Protein AF-0000000084445830 (afdb_homodimer)

Sequence (300 aa):
MTLVVDASVALKWVLEEPDSHLAQALTEGEEEVLVPDFWLNEAANVCWLQVRKGKWSADEAREGLALLRALVPPTATSDLDLHDVALDIGLAVNHSTYDTLYVAFAVAMGARGVVAADGPFARDMGRHPDPALATMLIPLAEWGQGRGLAMTLVVDASVALKWVLEEPDSHLAQALTEGEEEVLVPDFWLNEAANVCWLQVRKGKWSADEAREGLALLRALVPPTATSDLDLHDVALDIGLAVNHSTYDTLYVAFAVAMGARGVVAADGPFARDMGRHPDPALATMLIPLAEWGQGRGLA

Nearest PDB structures (foldseek):
  2fe1-assembly1_A-2  TM=7.983E-01  e=1.677E-06  Pyrobaculum aerophilum str. IM2
  1v8p-assembly2_F  TM=7.040E-01  e=1.502E-04  Pyrobaculum aerophilum
  5wzf-assembly1_A  TM=7.311E-01  e=2.134E-03  Mycobacterium tuberculosis H37Rv
  5wz4-assembly1_B  TM=7.380E-01  e=2.798E-03  Mycobacterium tuberculosis H37Rv
  5x3t-assembly1_H  TM=7.751E-01  e=7.830E-03  Mycobacterium tuberculosis H37Rv

Structure (mmCIF, N/CA/C/O backbone):
data_AF-0000000084445830-model_v1
#
loop_
_entity.id
_entity.type
_entity.pdbx_description
1 polymer 'Predicted nucleic acid-binding protein, contains PIN domain'
#
loop_
_atom_site.group_PDB
_atom_site.id
_atom_site.type_symbol
_atom_site.label_atom_id
_atom_site.label_alt_id
_atom_site.label_comp_id
_atom_site.label_asym_id
_atom_site.label_entity_id
_atom_site.label_seq_id
_atom_site.pdbx_PDB_ins_code
_atom_site.Cartn_x
_atom_site.Cartn_y
_atom_site.Cartn_z
_atom_site.occupancy
_atom_site.B_iso_or_equiv
_atom_site.auth_seq_id
_atom_site.auth_comp_id
_atom_site.auth_asym_id
_atom_site.auth_atom_id
_atom_site.pdbx_PDB_model_num
ATOM 1 N N . MET A 1 1 ? -2.154 27.031 0.202 1 87.19 1 MET A N 1
ATOM 2 C CA . MET A 1 1 ? -1.041 26.109 0.406 1 87.19 1 MET A CA 1
ATOM 3 C C . MET A 1 1 ? -1.526 24.656 0.404 1 87.19 1 MET A C 1
ATOM 5 O O . MET A 1 1 ? -2.682 24.391 0.731 1 87.19 1 MET A O 1
ATOM 9 N N . THR A 1 2 ? -0.704 23.703 -0.137 1 96.62 2 THR A N 1
ATOM 10 C CA . THR A 1 2 ? -1.128 22.328 -0.318 1 96.62 2 THR A CA 1
ATOM 11 C C . THR A 1 2 ? -0.601 21.438 0.812 1 96.62 2 THR A C 1
ATOM 13 O O . THR A 1 2 ? 0.552 21.578 1.227 1 96.62 2 THR A O 1
ATOM 16 N N . LEU A 1 3 ? -1.467 20.641 1.381 1 98.06 3 LEU A N 1
ATOM 17 C CA . LEU A 1 3 ? -1.111 19.672 2.416 1 98.06 3 LEU A CA 1
ATOM 18 C C . LEU A 1 3 ? -1.41 18.25 1.956 1 98.06 3 LEU A C 1
ATOM 20 O O . LEU A 1 3 ? -2.43 18 1.309 1 98.06 3 LEU A O 1
ATOM 24 N N . VAL A 1 4 ? -0.542 17.422 2.285 1 98.69 4 VAL A N 1
ATOM 25 C CA . VAL A 1 4 ? -0.814 15.992 2.156 1 98.69 4 VAL A CA 1
ATOM 26 C C . VAL A 1 4 ? -1.331 15.438 3.484 1 98.69 4 VAL A C 1
ATOM 28 O O . VAL A 1 4 ? -0.87 15.844 4.555 1 98.69 4 VAL A O 1
ATOM 31 N N . VAL A 1 5 ? -2.268 14.562 3.391 1 98.12 5 VAL A N 1
ATOM 32 C CA . VAL A 1 5 ? -2.799 13.914 4.586 1 98.12 5 VAL A CA 1
ATOM 33 C C . VAL A 1 5 ? -2.498 12.422 4.543 1 98.12 5 VAL A C 1
ATOM 35 O O . VAL A 1 5 ? -2.732 11.766 3.527 1 98.12 5 VAL A O 1
ATOM 38 N N . ASP A 1 6 ? -1.905 11.914 5.668 1 97.88 6 ASP A N 1
ATOM 39 C CA . ASP A 1 6 ? -1.628 10.484 5.66 1 97.88 6 ASP A CA 1
ATOM 40 C C . ASP A 1 6 ? -2.818 9.688 6.195 1 97.88 6 ASP A C 1
ATOM 42 O O . ASP A 1 6 ? -3.842 10.266 6.562 1 97.88 6 ASP A O 1
ATOM 46 N N . ALA A 1 7 ? -2.758 8.422 6.191 1 96.88 7 ALA A N 1
ATOM 47 C CA . ALA A 1 7 ? -3.877 7.531 6.488 1 96.88 7 ALA A CA 1
ATOM 48 C C . ALA A 1 7 ? -4.336 7.695 7.938 1 96.88 7 ALA A C 1
ATOM 50 O O . ALA A 1 7 ? -5.523 7.555 8.234 1 96.88 7 ALA A O 1
ATOM 51 N N . SER A 1 8 ? -3.396 8.023 8.852 1 95.81 8 SER A N 1
ATOM 52 C CA . SER A 1 8 ? -3.74 8.172 10.266 1 95.81 8 SER A CA 1
ATOM 53 C C . SER A 1 8 ? -4.719 9.32 10.477 1 95.81 8 SER A C 1
ATOM 55 O O . SER A 1 8 ? -5.449 9.344 11.469 1 95.81 8 SER A O 1
ATOM 57 N N . VAL A 1 9 ? -4.715 10.242 9.578 1 97.06 9 VAL A N 1
ATOM 58 C CA . VAL A 1 9 ? -5.617 11.383 9.656 1 97.06 9 VAL A CA 1
ATOM 59 C C . VAL A 1 9 ? -6.82 11.156 8.75 1 97.06 9 VAL A C 1
ATOM 61 O O . VAL A 1 9 ? -7.969 11.328 9.172 1 97.06 9 VAL A O 1
ATOM 64 N N . ALA A 1 10 ? -6.617 10.758 7.5 1 97 10 ALA A N 1
ATOM 65 C CA . ALA A 1 10 ? -7.676 10.633 6.5 1 97 10 ALA A CA 1
ATOM 66 C C . ALA A 1 10 ? -8.742 9.641 6.953 1 97 10 ALA A C 1
ATOM 68 O O . ALA A 1 10 ? -9.938 9.852 6.719 1 97 10 ALA A O 1
ATOM 69 N N . LEU A 1 11 ? -8.352 8.594 7.605 1 96.88 11 LEU A N 1
ATOM 70 C CA . LEU A 1 11 ? -9.289 7.566 8.047 1 96.88 11 LEU A CA 1
ATOM 71 C C . LEU A 1 11 ? -10.25 8.117 9.094 1 96.88 11 LEU A C 1
ATOM 73 O O . LEU A 1 11 ? -11.32 7.555 9.312 1 96.88 11 LEU A O 1
ATOM 77 N N . LYS A 1 12 ? -9.898 9.195 9.75 1 95.81 12 LYS A N 1
ATOM 78 C CA . LYS A 1 12 ? -10.742 9.828 10.758 1 95.81 12 LYS A CA 1
ATOM 79 C C . LYS A 1 12 ? -11.984 10.453 10.117 1 95.81 12 LYS A C 1
ATOM 81 O O . LYS A 1 12 ? -12.93 10.812 10.82 1 95.81 12 LYS A O 1
ATOM 86 N N . TRP A 1 13 ? -11.969 10.555 8.828 1 95.31 13 TRP A N 1
ATOM 87 C CA . TRP A 1 13 ? -13.141 11.102 8.141 1 95.31 13 TRP A CA 1
ATOM 88 C C . TRP A 1 13 ? -14.32 10.141 8.227 1 95.31 13 TRP A C 1
ATOM 90 O O . TRP A 1 13 ? -15.469 10.547 8.039 1 95.31 13 TRP A O 1
ATOM 100 N N . VAL A 1 14 ? -14.031 8.852 8.492 1 94 14 VAL A N 1
ATOM 101 C CA . VAL A 1 14 ? -15.125 7.887 8.547 1 94 14 VAL A CA 1
ATOM 102 C C . VAL A 1 14 ? -15.094 7.152 9.883 1 94 14 VAL A C 1
ATOM 104 O O . VAL A 1 14 ? -16.062 6.469 10.242 1 94 14 VAL A O 1
ATOM 107 N N . LEU A 1 15 ? -13.984 7.211 10.516 1 93.88 15 LEU A N 1
ATOM 108 C CA . LEU A 1 15 ? -13.859 6.598 11.836 1 93.88 15 LEU A CA 1
ATOM 109 C C . LEU A 1 15 ? -14.016 7.641 12.938 1 93.88 15 LEU A C 1
ATOM 111 O O . LEU A 1 15 ? -13.414 8.719 12.867 1 93.88 15 LEU A O 1
ATOM 115 N N . GLU A 1 16 ? -14.844 7.414 13.875 1 88 16 GLU A N 1
ATOM 116 C CA . GLU A 1 16 ? -14.953 8.328 15.008 1 88 16 GLU A CA 1
ATOM 117 C C . GLU A 1 16 ? -13.836 8.086 16.016 1 88 16 GLU A C 1
ATOM 119 O O . GLU A 1 16 ? -13.781 7.039 16.656 1 88 16 GLU A O 1
ATOM 124 N N . GLU A 1 17 ? -13.016 9.07 16.078 1 90.06 17 GLU A N 1
ATOM 125 C CA . GLU A 1 17 ? -11.883 9.094 17 1 90.06 17 GLU A CA 1
ATOM 126 C C . GLU A 1 17 ? -11.742 10.453 17.672 1 90.06 17 GLU A C 1
ATOM 128 O O . GLU A 1 17 ? -12.375 11.43 17.25 1 90.06 17 GLU A O 1
ATOM 133 N N . PRO A 1 18 ? -11.102 10.578 18.766 1 83.56 18 PRO A N 1
ATOM 134 C CA . PRO A 1 18 ? -11.016 11.844 19.516 1 83.56 18 PRO A CA 1
ATOM 135 C C . PRO A 1 18 ? -10.625 13.016 18.625 1 83.56 18 PRO A C 1
ATOM 137 O O . PRO A 1 18 ? -11.172 14.117 18.766 1 83.56 18 PRO A O 1
ATOM 140 N N . ASP A 1 19 ? -9.734 12.961 17.594 1 90.5 19 ASP A N 1
ATOM 141 C CA . ASP A 1 19 ? -9.242 14.055 16.766 1 90.5 19 ASP A CA 1
ATOM 142 C C . ASP A 1 19 ? -9.914 14.047 15.398 1 90.5 19 ASP A C 1
ATOM 144 O O . ASP A 1 19 ? -9.43 14.68 14.453 1 90.5 19 ASP A O 1
ATOM 148 N N . SER A 1 20 ? -11.078 13.516 15.375 1 94.06 20 SER A N 1
ATOM 149 C CA . SER A 1 20 ? -11.789 13.43 14.109 1 94.06 20 SER A CA 1
ATOM 150 C C . SER A 1 20 ? -12.266 14.805 13.648 1 94.06 20 SER A C 1
ATOM 152 O O . SER A 1 20 ? -12.312 15.086 12.445 1 94.06 20 SER A O 1
ATOM 154 N N . HIS A 1 21 ? -12.609 15.695 14.617 1 93.69 21 HIS A N 1
ATOM 155 C CA . HIS A 1 21 ? -13.078 17.031 14.258 1 93.69 21 HIS A CA 1
ATOM 156 C C . HIS A 1 21 ? -11.977 17.828 13.578 1 93.69 21 HIS A C 1
ATOM 158 O O . HIS A 1 21 ? -12.25 18.641 12.68 1 93.69 21 HIS A O 1
ATOM 164 N N . LEU A 1 22 ? -10.773 17.625 13.938 1 94.88 22 LEU A N 1
ATOM 165 C CA . LEU A 1 22 ? -9.656 18.297 13.297 1 94.88 22 LEU A CA 1
ATOM 166 C C . LEU A 1 22 ? -9.469 17.797 11.867 1 94.88 22 LEU A C 1
ATOM 168 O O . LEU A 1 22 ? -9.203 18.594 10.953 1 94.88 22 LEU A O 1
ATOM 172 N N . ALA A 1 23 ? -9.555 16.5 11.719 1 95.25 23 ALA A N 1
ATOM 173 C CA . ALA A 1 23 ? -9.453 15.906 10.383 1 95.25 23 ALA A CA 1
ATOM 174 C C . ALA A 1 23 ? -10.531 16.453 9.461 1 95.25 23 ALA A C 1
ATOM 176 O O . ALA A 1 23 ? -10.266 16.766 8.297 1 95.25 23 ALA A O 1
ATOM 177 N N . GLN A 1 24 ? -11.727 16.578 10.016 1 93.88 24 GLN A N 1
ATOM 178 C CA . GLN A 1 24 ? -12.828 17.141 9.242 1 93.88 24 GLN A CA 1
ATOM 179 C 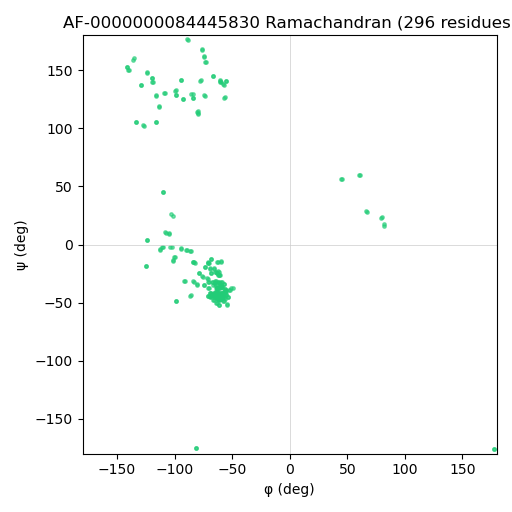C . GLN A 1 24 ? -12.547 18.578 8.836 1 93.88 24 GLN A C 1
ATOM 181 O O . GLN A 1 24 ? -12.812 18.984 7.699 1 93.88 24 GLN A O 1
ATOM 186 N N . ALA A 1 25 ? -11.992 19.312 9.727 1 94.5 25 ALA A N 1
ATOM 187 C CA . ALA A 1 25 ? -11.688 20.719 9.484 1 94.5 25 ALA A CA 1
ATOM 188 C C . ALA A 1 25 ? -10.688 20.875 8.344 1 94.5 25 ALA A C 1
ATOM 190 O O . ALA A 1 25 ? -10.734 21.859 7.598 1 94.5 25 ALA A O 1
ATOM 191 N N . LEU A 1 26 ? -9.773 19.922 8.172 1 93.62 26 LEU A N 1
ATOM 192 C CA . LEU A 1 26 ? -8.773 19.938 7.109 1 93.62 26 LEU A CA 1
ATOM 193 C C . LEU A 1 26 ? -9.445 19.984 5.738 1 93.62 26 LEU A C 1
ATOM 195 O O . LEU A 1 26 ? -8.93 20.625 4.816 1 93.62 26 LEU A O 1
ATOM 199 N N . THR A 1 27 ? -10.547 19.312 5.598 1 91.75 27 THR A N 1
ATOM 200 C CA . THR A 1 27 ? -11.211 19.219 4.301 1 91.75 27 THR A CA 1
ATOM 201 C C . THR A 1 27 ? -12.094 20.438 4.051 1 91.75 27 THR A C 1
ATOM 203 O O . THR A 1 27 ? -12.523 20.672 2.92 1 91.75 27 THR A O 1
ATOM 206 N N . GLU A 1 28 ? -12.344 21.156 5.07 1 89.5 28 GLU A N 1
ATOM 207 C CA . GLU A 1 28 ? -13.258 22.297 4.984 1 89.5 28 GLU A CA 1
ATOM 208 C C . GLU A 1 28 ? -12.484 23.609 4.871 1 89.5 28 GLU A C 1
ATOM 210 O O . GLU A 1 28 ? -13.07 24.656 4.574 1 89.5 28 GLU A O 1
ATOM 215 N N . GLY A 1 29 ? -11.25 23.516 5.082 1 84.44 29 GLY A N 1
ATOM 216 C CA . GLY A 1 29 ? -10.438 24.719 5.109 1 84.44 29 GLY A CA 1
ATOM 217 C C . GLY A 1 29 ? -10.047 25.203 3.73 1 84.44 29 GLY A C 1
ATOM 218 O O . GLY A 1 29 ? -10.57 24.719 2.723 1 84.44 29 GLY A O 1
ATOM 219 N N . GLU A 1 30 ? -9.234 26.219 3.775 1 86.12 30 GLU A N 1
ATOM 220 C CA . GLU A 1 30 ? -8.812 26.891 2.551 1 86.12 30 GLU A CA 1
ATOM 221 C C . GLU A 1 30 ? -7.637 26.172 1.899 1 86.12 30 GLU A C 1
ATOM 223 O O . GLU A 1 30 ? -7.363 26.359 0.712 1 86.12 30 GLU A O 1
ATOM 228 N N . GLU A 1 31 ? -7.066 25.359 2.641 1 90 31 GLU A N 1
ATOM 229 C CA . GLU A 1 31 ? -5.902 24.656 2.121 1 90 31 GLU A CA 1
ATOM 230 C C . GLU A 1 31 ? -6.32 23.531 1.178 1 90 31 GLU A C 1
ATOM 232 O O . GLU A 1 31 ? -7.367 22.906 1.364 1 90 31 GLU A O 1
ATOM 237 N N . GLU A 1 32 ? -5.539 23.375 0.137 1 95.75 32 GLU A N 1
ATOM 238 C CA . GLU A 1 32 ? -5.711 22.203 -0.71 1 95.75 32 GLU A CA 1
ATOM 239 C C . GLU A 1 32 ? -5.172 20.953 -0.031 1 95.75 32 GLU A C 1
ATOM 241 O O . GLU A 1 32 ? -4.047 20.938 0.47 1 95.75 32 GLU A O 1
ATOM 246 N N . VAL A 1 33 ? -5.992 19.969 0.003 1 97.44 33 VAL A N 1
ATOM 247 C CA . VAL A 1 33 ? -5.621 18.703 0.632 1 97.44 33 VAL A CA 1
ATOM 248 C C . VAL A 1 33 ? -5.434 17.625 -0.436 1 97.44 33 VAL A C 1
ATOM 250 O O . VAL A 1 33 ? -6.277 17.469 -1.321 1 97.44 33 VAL A O 1
ATOM 253 N N . LEU A 1 34 ? -4.305 16.922 -0.345 1 98.06 34 LEU A N 1
ATOM 254 C CA . LEU A 1 34 ? -4.02 15.836 -1.265 1 98.06 34 LEU A CA 1
ATOM 255 C C . LEU A 1 34 ? -3.852 14.516 -0.509 1 98.06 34 LEU A C 1
ATOM 257 O O . LEU A 1 34 ? -3.324 14.5 0.606 1 98.06 34 LEU A O 1
ATOM 261 N N . VAL A 1 35 ? -4.32 13.484 -1.119 1 98.12 35 VAL A N 1
ATOM 262 C CA . VAL A 1 35 ? -4.004 12.117 -0.708 1 98.12 35 VAL A CA 1
ATOM 263 C C . VAL A 1 35 ? -3.525 11.312 -1.914 1 98.12 35 VAL A C 1
ATOM 265 O O . VAL A 1 35 ? -4.047 11.469 -3.021 1 98.12 35 VAL A O 1
ATOM 268 N N . PRO A 1 36 ? -2.463 10.516 -1.723 1 98.19 36 PRO A N 1
ATOM 269 C CA . PRO A 1 36 ? -2.023 9.656 -2.822 1 98.19 36 PRO A CA 1
ATOM 270 C C . PRO A 1 36 ? -2.961 8.477 -3.055 1 98.19 36 PRO A C 1
ATOM 272 O O . PRO A 1 36 ? -3.693 8.07 -2.145 1 98.19 36 PRO A O 1
ATOM 275 N N . ASP A 1 37 ? -2.943 7.914 -4.266 1 97.06 37 ASP A N 1
ATOM 276 C CA . ASP A 1 37 ? -3.877 6.836 -4.582 1 97.06 37 ASP A CA 1
ATOM 277 C C . ASP A 1 37 ? -3.551 5.574 -3.791 1 97.06 37 ASP A C 1
ATOM 279 O O . ASP A 1 37 ? -4.441 4.785 -3.469 1 97.06 37 ASP A O 1
ATOM 283 N N . PHE A 1 38 ? -2.297 5.406 -3.355 1 97.25 38 PHE A N 1
ATOM 284 C CA . PHE A 1 38 ? -1.947 4.188 -2.635 1 97.25 38 PHE A CA 1
ATOM 285 C C . PHE A 1 38 ? -2.576 4.184 -1.245 1 97.25 38 PHE A C 1
ATOM 287 O O . PHE A 1 38 ? -2.619 3.145 -0.583 1 97.25 38 PHE A O 1
ATOM 294 N N . TRP A 1 39 ? -3.027 5.328 -0.765 1 96.94 39 TRP A N 1
ATOM 295 C CA . TRP A 1 39 ? -3.633 5.324 0.563 1 96.94 39 TRP A CA 1
ATOM 296 C C . TRP A 1 39 ? -4.902 4.48 0.581 1 96.94 39 TRP A C 1
ATOM 298 O O . TRP A 1 39 ? -5.324 4.004 1.637 1 96.94 39 TRP A O 1
ATOM 308 N N . LEU A 1 40 ? -5.566 4.285 -0.632 1 97.06 40 LEU A N 1
ATOM 309 C CA . LEU A 1 40 ? -6.785 3.492 -0.743 1 97.06 40 LEU A CA 1
ATOM 310 C C . LEU A 1 40 ? -6.531 2.045 -0.339 1 97.06 40 LEU A C 1
ATOM 312 O O . LEU A 1 40 ? -7.457 1.335 0.059 1 97.06 40 LEU A O 1
ATOM 316 N N . ASN A 1 41 ? -5.289 1.587 -0.475 1 97.88 41 ASN A N 1
ATOM 317 C CA . ASN A 1 41 ? -4.957 0.263 0.041 1 97.88 41 ASN A CA 1
ATOM 318 C C . ASN A 1 41 ? -5.223 0.163 1.541 1 97.88 41 ASN A C 1
ATOM 320 O O . ASN A 1 41 ? -5.848 -0.792 2.002 1 97.88 41 ASN A O 1
ATOM 324 N N . GLU A 1 42 ? -4.773 1.173 2.211 1 97.62 42 GLU A N 1
ATOM 325 C CA . GLU A 1 42 ? -4.996 1.211 3.652 1 97.62 42 GLU A CA 1
ATOM 326 C C . GLU A 1 42 ? -6.473 1.426 3.977 1 97.62 42 GLU A C 1
ATOM 328 O O . GLU A 1 42 ? -7.012 0.794 4.887 1 97.62 42 GLU A O 1
ATOM 333 N N . ALA A 1 43 ? -7.125 2.293 3.262 1 97.88 43 ALA A N 1
ATOM 334 C CA . ALA A 1 43 ? -8.547 2.572 3.482 1 97.88 43 ALA A CA 1
ATOM 335 C C . ALA A 1 43 ? -9.383 1.303 3.352 1 97.88 43 ALA A C 1
ATOM 337 O O . ALA A 1 43 ? -10.195 0.998 4.223 1 97.88 43 ALA A O 1
ATOM 338 N N . ALA A 1 44 ? -9.133 0.565 2.262 1 98.56 44 ALA A N 1
ATOM 339 C CA . ALA A 1 44 ? -9.875 -0.673 2.031 1 98.56 44 ALA A CA 1
ATOM 340 C C . ALA A 1 44 ? -9.648 -1.666 3.168 1 98.56 44 ALA A C 1
ATOM 342 O O . ALA A 1 44 ? -10.586 -2.307 3.639 1 98.56 44 ALA A O 1
ATOM 343 N N . ASN A 1 45 ? -8.43 -1.749 3.596 1 98.56 45 ASN A N 1
ATOM 344 C CA . ASN A 1 45 ? -8.109 -2.707 4.648 1 98.56 45 ASN A CA 1
ATOM 345 C C . ASN A 1 45 ? -8.758 -2.316 5.977 1 98.56 45 ASN A C 1
ATOM 347 O O . ASN A 1 45 ? -9.227 -3.18 6.719 1 98.56 45 ASN A O 1
ATOM 351 N N . VAL A 1 46 ? -8.711 -1.089 6.289 1 98.12 46 VAL A N 1
ATOM 352 C CA . VAL A 1 46 ? -9.328 -0.615 7.523 1 98.12 46 VAL A CA 1
ATOM 353 C C . VAL A 1 46 ? -10.836 -0.869 7.48 1 98.12 46 VAL A C 1
ATOM 355 O O . VAL A 1 46 ? -11.43 -1.272 8.484 1 98.12 46 VAL A O 1
ATOM 358 N N . CYS A 1 47 ? -11.469 -0.6 6.363 1 98.56 47 CYS A N 1
ATOM 359 C CA . CYS A 1 47 ? -12.891 -0.896 6.223 1 98.56 47 CYS A CA 1
ATOM 360 C C . CYS A 1 47 ? -13.156 -2.379 6.445 1 98.56 47 CYS A C 1
ATOM 362 O O . CYS A 1 47 ? -14.094 -2.742 7.16 1 98.56 47 CYS A O 1
ATOM 364 N N . TRP A 1 48 ? -12.367 -3.252 5.895 1 98.81 48 TRP A N 1
ATOM 365 C CA . TRP A 1 48 ? -12.469 -4.691 6.113 1 98.81 48 TRP A CA 1
ATOM 366 C C . TRP A 1 48 ? -12.312 -5.027 7.594 1 98.81 48 TRP A C 1
ATOM 368 O O . TRP A 1 48 ? -13.102 -5.793 8.148 1 98.81 48 TRP A O 1
ATOM 378 N N . LEU A 1 49 ? -11.312 -4.438 8.195 1 98.38 49 LEU A N 1
ATOM 379 C CA . LEU A 1 49 ? -11.016 -4.715 9.602 1 98.38 49 LEU A CA 1
ATOM 380 C C . LEU A 1 49 ? -12.195 -4.336 10.492 1 98.38 49 LEU A C 1
ATOM 382 O O . LEU A 1 49 ? -12.453 -5 11.5 1 98.38 49 LEU A O 1
ATOM 386 N N . GLN A 1 50 ? -12.844 -3.252 10.148 1 98.25 50 GLN A N 1
ATOM 387 C CA . GLN A 1 50 ? -14 -2.85 10.945 1 98.25 50 GLN A CA 1
ATOM 388 C C . GLN A 1 50 ? -15.078 -3.928 10.93 1 98.25 50 GLN A C 1
ATOM 390 O O . GLN A 1 50 ? -15.758 -4.148 11.938 1 98.25 50 GLN A O 1
ATOM 395 N N . VAL A 1 51 ? -15.234 -4.586 9.82 1 98.62 51 VAL A N 1
ATOM 396 C CA . VAL A 1 51 ? -16.203 -5.664 9.719 1 98.62 51 VAL A CA 1
ATOM 397 C C . VAL A 1 51 ? -15.727 -6.875 10.516 1 98.62 51 VAL A C 1
ATOM 399 O O . VAL A 1 51 ? -16.5 -7.477 11.266 1 98.62 51 VAL A O 1
ATOM 402 N N . ARG A 1 52 ? -14.469 -7.176 10.367 1 98.06 52 ARG A N 1
ATOM 403 C CA . ARG A 1 52 ? -13.875 -8.289 11.094 1 98.06 52 ARG A CA 1
ATOM 404 C C . ARG A 1 52 ? -14.055 -8.125 12.602 1 98.06 52 ARG A C 1
ATOM 406 O O . ARG A 1 52 ? -14.266 -9.102 13.32 1 98.06 52 ARG A O 1
ATOM 413 N N . LYS A 1 53 ? -14.023 -6.906 13.023 1 97.69 53 LYS A N 1
ATOM 414 C CA . LYS A 1 53 ? -14.125 -6.582 14.438 1 97.69 53 LYS A CA 1
ATOM 415 C C . LYS A 1 53 ? -15.586 -6.473 14.875 1 97.69 53 LYS A C 1
ATOM 417 O O . LYS A 1 53 ? -15.867 -6.215 16.047 1 97.69 53 LYS A O 1
ATOM 422 N N . GLY A 1 54 ? -16.453 -6.562 13.961 1 98 54 GLY A N 1
ATOM 423 C CA . GLY A 1 54 ? -17.875 -6.527 14.258 1 98 54 GLY A CA 1
ATOM 424 C C . GLY A 1 54 ? -18.422 -5.117 14.43 1 98 54 GLY A C 1
ATOM 425 O O . GLY A 1 54 ? -19.516 -4.93 14.961 1 98 54 GLY A O 1
ATOM 426 N N . LYS A 1 55 ? -17.734 -4.121 14.008 1 97.62 55 LYS A N 1
ATOM 427 C CA . LYS A 1 55 ? -18.125 -2.727 14.195 1 97.62 55 LYS A CA 1
ATOM 428 C C . LYS A 1 55 ? -18.969 -2.236 13.016 1 97.62 55 LYS A C 1
ATOM 430 O O . LYS A 1 55 ? -19.828 -1.364 13.18 1 97.62 55 LYS A O 1
ATOM 435 N N . TRP A 1 56 ? -18.719 -2.742 11.875 1 98.19 56 TRP A N 1
ATOM 436 C CA . TRP A 1 56 ? -19.422 -2.375 10.656 1 98.19 56 TRP A CA 1
ATOM 437 C C . TRP A 1 56 ? -20.031 -3.604 10 1 98.19 56 TRP A C 1
ATOM 439 O O . TRP A 1 56 ? -19.516 -4.715 10.133 1 98.19 56 TRP A O 1
ATOM 449 N N . SER A 1 57 ? -21.125 -3.393 9.359 1 98.69 57 SER A N 1
ATOM 450 C CA . SER A 1 57 ? -21.609 -4.359 8.383 1 98.69 57 SER A CA 1
ATOM 451 C C . SER A 1 57 ? -20.812 -4.27 7.082 1 98.69 57 SER A C 1
ATOM 453 O O . SER A 1 57 ? -20.047 -3.324 6.883 1 98.69 57 SER A O 1
ATOM 455 N N . ALA A 1 58 ? -20.984 -5.262 6.211 1 98.62 58 ALA A N 1
ATOM 456 C CA . ALA A 1 58 ? -20.359 -5.223 4.891 1 98.62 58 ALA A CA 1
ATOM 457 C C . ALA A 1 58 ? -20.766 -3.975 4.121 1 98.62 58 ALA A C 1
ATOM 459 O O . ALA A 1 58 ? -19.938 -3.332 3.473 1 98.62 58 ALA A O 1
ATOM 460 N N . ASP A 1 59 ? -22.031 -3.629 4.203 1 98.62 59 ASP A N 1
ATOM 461 C CA . ASP A 1 59 ? -22.547 -2.451 3.51 1 98.62 59 ASP A CA 1
ATOM 462 C C . ASP A 1 59 ? -21.922 -1.172 4.066 1 98.62 59 ASP A C 1
ATOM 464 O O . ASP A 1 59 ? -21.594 -0.259 3.307 1 98.62 59 ASP A O 1
ATOM 468 N N . GLU A 1 60 ? -21.781 -1.109 5.348 1 98.31 60 GLU A N 1
ATOM 469 C CA . GLU A 1 60 ? -21.141 0.048 5.965 1 98.31 60 GLU A CA 1
ATOM 470 C C . GLU A 1 60 ? -19.688 0.171 5.527 1 98.31 60 GLU A C 1
ATOM 472 O O . GLU A 1 60 ? -19.172 1.279 5.344 1 98.31 60 GLU A O 1
ATOM 477 N N . ALA A 1 61 ? -19.031 -0.96 5.391 1 98.56 61 ALA A N 1
ATOM 478 C CA . ALA A 1 61 ? -17.656 -0.951 4.918 1 98.56 61 ALA A CA 1
ATOM 479 C C . ALA A 1 61 ? -17.562 -0.409 3.494 1 98.56 61 ALA A C 1
ATOM 481 O O . ALA A 1 61 ? -16.703 0.423 3.191 1 98.56 61 ALA A O 1
ATOM 482 N N . ARG A 1 62 ? -18.453 -0.857 2.629 1 98.5 62 ARG A N 1
ATOM 483 C CA . ARG A 1 62 ? -18.5 -0.378 1.251 1 98.5 62 ARG A CA 1
ATOM 484 C C . ARG A 1 62 ? -18.781 1.119 1.201 1 98.5 62 ARG A C 1
ATOM 486 O O . ARG A 1 62 ? -18.156 1.854 0.444 1 98.5 62 ARG A O 1
ATOM 493 N N . GLU A 1 63 ? -19.719 1.541 2.021 1 98.19 63 GLU A N 1
ATOM 494 C CA . GLU A 1 63 ? -20.062 2.957 2.09 1 98.19 63 GLU A CA 1
ATOM 495 C C . GLU A 1 63 ? -18.906 3.787 2.629 1 98.19 63 GLU A C 1
ATOM 497 O O . GLU A 1 63 ? -18.656 4.891 2.143 1 98.19 63 GLU A O 1
ATOM 502 N N . GLY A 1 64 ? -18.312 3.25 3.664 1 97.62 64 GLY A N 1
ATOM 503 C CA . GLY A 1 64 ? -17.141 3.93 4.211 1 97.62 64 GLY A CA 1
ATOM 504 C C . GLY A 1 64 ? -16.047 4.148 3.188 1 97.62 64 GLY A C 1
ATOM 505 O O . GLY A 1 64 ? -15.508 5.25 3.068 1 97.62 64 GLY A O 1
ATOM 506 N N . LEU A 1 65 ? -15.734 3.137 2.441 1 98.06 65 LEU A N 1
ATOM 507 C CA . LEU A 1 65 ? -14.711 3.234 1.406 1 98.06 65 LEU A CA 1
ATOM 508 C C . LEU A 1 65 ? -15.125 4.234 0.329 1 98.06 65 LEU A C 1
ATOM 510 O O . LEU A 1 65 ? -14.305 5.039 -0.12 1 98.06 65 LEU A O 1
ATOM 514 N N . ALA A 1 66 ? -16.359 4.191 -0.093 1 97.31 66 ALA A N 1
ATOM 515 C CA . ALA A 1 66 ? -16.875 5.121 -1.092 1 97.31 66 ALA A CA 1
ATOM 516 C C . ALA A 1 66 ? -16.781 6.566 -0.601 1 97.31 66 ALA A C 1
ATOM 518 O O . ALA A 1 66 ? -16.406 7.461 -1.36 1 97.31 66 ALA A O 1
ATOM 519 N N . LEU A 1 67 ? -17.109 6.793 0.631 1 96.38 67 LEU A N 1
ATOM 520 C CA . LEU A 1 67 ? -17.047 8.125 1.221 1 96.38 67 LEU A CA 1
ATOM 521 C C . LEU A 1 67 ? -15.617 8.641 1.255 1 96.38 67 LEU A C 1
ATOM 523 O O . LEU A 1 67 ? -15.367 9.805 0.926 1 96.38 67 LEU A O 1
ATOM 527 N N . LEU A 1 68 ? -14.742 7.801 1.668 1 95.94 68 LEU A N 1
ATOM 528 C CA . LEU A 1 68 ? -13.336 8.18 1.721 1 95.94 68 LEU A CA 1
ATOM 529 C C . LEU A 1 68 ? -12.836 8.602 0.344 1 95.94 68 LEU A C 1
ATOM 531 O O . LEU A 1 68 ? -12.133 9.602 0.216 1 95.94 68 LEU A O 1
ATOM 535 N N . ARG A 1 69 ? -13.195 7.895 -0.646 1 94.94 69 ARG A N 1
ATOM 536 C CA . ARG A 1 69 ? -12.781 8.18 -2.014 1 94.94 69 ARG A CA 1
ATOM 537 C C . ARG A 1 69 ? -13.391 9.484 -2.512 1 94.94 69 ARG A C 1
ATOM 539 O O . ARG A 1 69 ? -12.766 10.211 -3.289 1 94.94 69 ARG A O 1
ATOM 546 N N . ALA A 1 70 ? -14.555 9.812 -2.064 1 94.19 70 ALA A N 1
ATOM 547 C CA . ALA A 1 70 ? -15.297 10.969 -2.553 1 94.19 70 ALA A CA 1
ATOM 548 C C . ALA A 1 70 ? -14.852 12.242 -1.849 1 94.19 70 ALA A C 1
ATOM 550 O O . ALA A 1 70 ? -14.883 13.328 -2.436 1 94.19 70 ALA A O 1
ATOM 551 N N . LEU A 1 71 ? -14.453 12.172 -0.644 1 94.25 71 LEU A N 1
ATOM 552 C CA . LEU A 1 71 ? -14.133 13.344 0.165 1 94.25 71 LEU A CA 1
ATOM 553 C C . LEU A 1 71 ? -12.906 14.062 -0.39 1 94.25 71 LEU A C 1
ATOM 555 O O . LEU A 1 71 ? -12.914 15.297 -0.513 1 94.25 71 LEU A O 1
ATOM 559 N N . VAL A 1 72 ? -11.852 13.352 -0.68 1 94.38 72 VAL A N 1
ATOM 560 C CA . VAL A 1 72 ? -10.656 13.852 -1.351 1 94.38 72 VAL A CA 1
ATOM 561 C C . VAL A 1 72 ? -10.242 12.891 -2.461 1 94.38 72 VAL A C 1
ATOM 563 O O . VAL A 1 72 ? -9.734 11.805 -2.188 1 94.38 72 VAL A O 1
ATOM 566 N N . PRO A 1 73 ? -10.516 13.312 -3.674 1 94.94 73 PRO A N 1
ATOM 567 C CA . PRO A 1 73 ? -10.102 12.422 -4.766 1 94.94 73 PRO A CA 1
ATOM 568 C C . PRO A 1 73 ? -8.609 12.102 -4.734 1 94.94 73 PRO A C 1
ATOM 570 O O . PRO A 1 73 ? -7.781 13.016 -4.699 1 94.94 73 PRO A O 1
ATOM 573 N N . PRO A 1 74 ? -8.242 10.844 -4.746 1 97 74 PRO A N 1
ATOM 574 C CA . PRO A 1 74 ? -6.836 10.453 -4.664 1 97 74 PRO A CA 1
ATOM 575 C C . PRO A 1 74 ? -6.035 10.875 -5.895 1 97 74 PRO A C 1
ATOM 577 O O . PRO A 1 74 ? -6.551 10.82 -7.016 1 97 74 PRO A O 1
ATOM 580 N N . THR A 1 75 ? -4.812 11.234 -5.727 1 97.31 75 THR A N 1
ATOM 581 C CA . THR A 1 75 ? -3.898 11.602 -6.801 1 97.31 75 THR A CA 1
ATOM 582 C C . THR A 1 75 ? -3.1 10.383 -7.266 1 97.31 75 THR A C 1
ATOM 584 O O . THR A 1 75 ? -2.494 9.688 -6.453 1 97.31 75 THR A O 1
ATOM 587 N N . ALA A 1 76 ? -3.166 10.109 -8.578 1 96.5 76 ALA A N 1
ATOM 588 C CA . ALA A 1 76 ? -2.389 9.016 -9.148 1 96.5 76 ALA A CA 1
ATOM 589 C C . ALA A 1 76 ? -0.894 9.234 -8.93 1 96.5 76 ALA A C 1
ATOM 591 O O . ALA A 1 76 ? -0.396 10.352 -9.094 1 96.5 76 ALA A O 1
ATOM 592 N N . THR A 1 77 ? -0.166 8.086 -8.586 1 97.31 77 THR A N 1
ATOM 593 C CA . THR A 1 77 ? 1.232 8.266 -8.211 1 97.31 77 THR A CA 1
ATOM 594 C C . THR A 1 77 ? 2.143 7.406 -9.078 1 97.31 77 THR A C 1
ATOM 596 O O . THR A 1 77 ? 3.361 7.402 -8.898 1 97.31 77 THR A O 1
ATOM 599 N N . SER A 1 78 ? 1.668 6.695 -10.047 1 93.62 78 SER A N 1
ATOM 600 C CA . SER A 1 78 ? 2.424 5.711 -10.812 1 93.62 78 SER A CA 1
ATOM 601 C C . SER A 1 78 ? 3.588 6.355 -11.555 1 93.62 78 SER A C 1
ATOM 603 O O . SER A 1 78 ? 4.602 5.707 -11.82 1 93.62 78 SER A O 1
ATOM 605 N N . ASP A 1 79 ? 3.518 7.656 -11.812 1 92.12 79 ASP A N 1
ATOM 606 C CA . ASP A 1 79 ? 4.539 8.312 -12.625 1 92.12 79 ASP A CA 1
ATOM 607 C C . ASP A 1 79 ? 5.473 9.148 -11.75 1 92.12 79 ASP A C 1
AT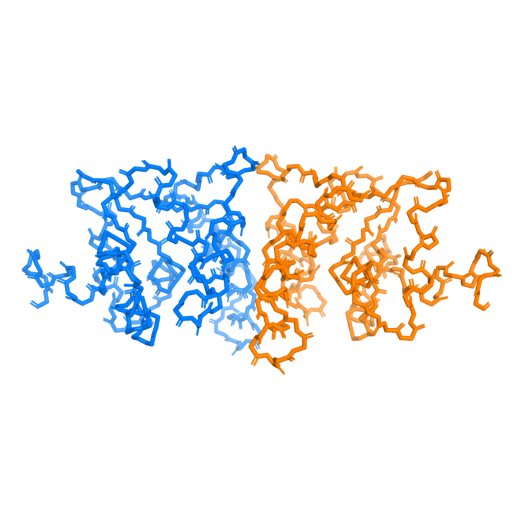OM 609 O O . ASP A 1 79 ? 6.332 9.875 -12.266 1 92.12 79 ASP A O 1
ATOM 613 N N . LEU A 1 80 ? 5.43 9.086 -10.445 1 93.88 80 LEU A N 1
ATOM 614 C CA . LEU A 1 80 ? 6.168 9.984 -9.57 1 93.88 80 LEU A CA 1
ATOM 615 C C . LEU A 1 80 ? 7.406 9.305 -9 1 93.88 80 LEU A C 1
ATOM 617 O O . LEU A 1 80 ? 8.242 9.953 -8.367 1 93.88 80 LEU A O 1
ATOM 621 N N . ASP A 1 81 ? 7.711 8.102 -9.234 1 89.44 81 ASP A N 1
ATOM 622 C CA . ASP A 1 81 ? 8.883 7.379 -8.758 1 89.44 81 ASP A CA 1
ATOM 623 C C . ASP A 1 81 ? 9.125 7.645 -7.273 1 89.44 81 ASP A C 1
ATOM 625 O O . ASP A 1 81 ? 10.219 8.039 -6.879 1 89.44 81 ASP A O 1
ATOM 629 N N . LEU A 1 82 ? 8.227 7.418 -6.434 1 98.25 82 LEU A N 1
ATOM 630 C CA . LEU A 1 82 ? 8.211 7.801 -5.027 1 98.25 82 LEU A CA 1
ATOM 631 C C . LEU A 1 82 ? 9.078 6.855 -4.195 1 98.25 82 LEU A C 1
ATOM 633 O O . LEU A 1 82 ? 9.594 7.246 -3.146 1 98.25 82 LEU A O 1
ATOM 637 N N . HIS A 1 83 ? 9.258 5.715 -4.645 1 98.44 83 HIS A N 1
ATOM 638 C CA . HIS A 1 83 ? 9.711 4.633 -3.779 1 98.44 83 HIS A CA 1
ATOM 639 C C . HIS A 1 83 ? 11.188 4.781 -3.436 1 98.44 83 HIS A C 1
ATOM 641 O O . HIS A 1 83 ? 11.602 4.496 -2.309 1 98.44 83 HIS A O 1
ATOM 647 N N . ASP A 1 84 ? 11.992 5.293 -4.391 1 98.06 84 ASP A N 1
ATOM 648 C CA . ASP A 1 84 ? 13.398 5.535 -4.082 1 98.06 84 ASP A CA 1
ATOM 649 C C . ASP A 1 84 ? 13.547 6.633 -3.031 1 98.06 84 ASP A C 1
ATOM 651 O O . ASP A 1 84 ? 14.344 6.5 -2.098 1 98.06 84 ASP A O 1
ATOM 655 N N . VAL A 1 85 ? 12.805 7.672 -3.209 1 98.44 85 VAL A N 1
ATOM 656 C CA . VAL A 1 85 ? 12.836 8.797 -2.275 1 98.44 85 VAL A CA 1
ATOM 657 C C . VAL A 1 85 ? 12.344 8.336 -0.902 1 98.44 85 VAL A C 1
ATOM 659 O O . VAL A 1 85 ? 12.961 8.648 0.118 1 98.44 85 VAL A O 1
ATOM 662 N N . ALA A 1 86 ? 11.281 7.59 -0.858 1 98.88 86 ALA A N 1
ATOM 663 C CA . ALA A 1 86 ? 10.734 7.074 0.393 1 98.88 86 ALA A CA 1
ATOM 664 C C . ALA A 1 86 ? 11.742 6.176 1.104 1 98.88 86 ALA A C 1
ATOM 666 O O . ALA A 1 86 ? 11.875 6.238 2.328 1 98.88 86 ALA A O 1
ATOM 667 N N . LEU A 1 87 ? 12.367 5.332 0.324 1 98.81 87 LEU A N 1
ATOM 668 C CA . LEU A 1 87 ? 13.391 4.457 0.888 1 98.81 87 LEU A CA 1
ATOM 669 C C . LEU A 1 87 ? 14.516 5.27 1.516 1 98.81 87 LEU A C 1
ATOM 671 O O . LEU A 1 87 ? 14.914 5.012 2.654 1 98.81 87 LEU A O 1
ATOM 675 N N . ASP A 1 88 ? 15 6.305 0.83 1 98.75 88 ASP A N 1
ATOM 676 C CA . ASP A 1 88 ? 16.094 7.137 1.341 1 98.75 88 ASP A CA 1
ATOM 677 C C . ASP A 1 88 ? 15.672 7.848 2.627 1 98.75 88 ASP A C 1
ATOM 679 O O . ASP A 1 88 ? 16.453 7.922 3.58 1 98.75 88 ASP A O 1
ATOM 683 N N . ILE A 1 89 ? 14.516 8.344 2.615 1 98.88 89 ILE A N 1
ATOM 684 C CA . ILE A 1 89 ? 14.016 9.008 3.816 1 98.88 89 ILE A CA 1
ATOM 685 C C . ILE A 1 89 ? 13.914 7.996 4.957 1 98.88 89 ILE A C 1
ATOM 687 O O . ILE A 1 89 ? 14.375 8.258 6.07 1 98.88 89 ILE A O 1
ATOM 691 N N . GLY A 1 90 ? 13.273 6.844 4.695 1 98.88 90 GLY A N 1
ATOM 692 C CA . GLY A 1 90 ? 13.133 5.812 5.711 1 98.88 90 GLY A CA 1
ATOM 693 C C . GLY A 1 90 ? 14.461 5.363 6.293 1 98.88 90 GLY A C 1
ATOM 694 O O . GLY A 1 90 ? 14.57 5.137 7.5 1 98.88 90 GLY A O 1
ATOM 695 N N . LEU A 1 91 ? 15.453 5.254 5.457 1 98.81 91 LEU A N 1
ATOM 696 C CA . LEU A 1 91 ? 16.797 4.875 5.902 1 98.81 91 LEU A CA 1
ATOM 697 C C . LEU A 1 91 ? 17.391 5.957 6.789 1 98.81 91 LEU A C 1
ATOM 699 O O . LEU A 1 91 ? 18.016 5.656 7.809 1 98.81 91 LEU A O 1
ATOM 703 N N . ALA A 1 92 ? 17.219 7.18 6.41 1 98.62 92 ALA A N 1
ATOM 704 C CA . ALA A 1 92 ? 17.797 8.305 7.133 1 98.62 92 ALA A CA 1
ATOM 705 C C . ALA A 1 92 ? 17.203 8.43 8.531 1 98.62 92 ALA A C 1
ATOM 707 O O . ALA A 1 92 ? 17.906 8.742 9.492 1 98.62 92 ALA A O 1
ATOM 708 N N . VAL A 1 93 ? 15.922 8.125 8.703 1 98.56 93 VAL A N 1
ATOM 709 C CA . VAL A 1 93 ? 15.266 8.414 9.977 1 98.56 93 VAL A CA 1
ATOM 710 C C . VAL A 1 93 ? 14.898 7.105 10.672 1 98.56 93 VAL A C 1
ATOM 712 O O . VAL A 1 93 ? 14.344 7.117 11.773 1 98.56 93 VAL A O 1
ATOM 715 N N . ASN A 1 94 ? 15.109 5.992 10.031 1 97.75 94 ASN A N 1
ATOM 716 C CA . ASN A 1 94 ? 14.805 4.656 10.531 1 97.75 94 ASN A CA 1
ATOM 717 C C . ASN A 1 94 ? 13.312 4.488 10.805 1 97.75 94 ASN A C 1
ATOM 719 O O . ASN A 1 94 ? 12.914 4.125 11.914 1 97.75 94 ASN A O 1
ATOM 723 N N . HIS A 1 95 ? 12.594 4.664 9.797 1 98.56 95 HIS A N 1
ATOM 724 C CA . HIS A 1 95 ? 11.141 4.539 9.867 1 98.56 95 HIS A CA 1
ATOM 725 C C . HIS A 1 95 ? 10.586 3.844 8.625 1 98.56 95 HIS A C 1
ATOM 727 O O . HIS A 1 95 ? 11.133 3.996 7.531 1 98.56 95 HIS A O 1
ATOM 733 N N . SER A 1 96 ? 9.539 3.174 8.758 1 98.31 96 SER A N 1
ATOM 734 C CA . SER A 1 96 ? 8.922 2.369 7.707 1 98.31 96 SER A CA 1
ATOM 735 C C . SER A 1 96 ? 8.648 3.201 6.461 1 98.31 96 SER A C 1
ATOM 737 O O . SER A 1 96 ? 8.195 4.344 6.559 1 98.31 96 SER A O 1
ATOM 739 N N . THR A 1 97 ? 8.883 2.58 5.297 1 98.62 97 THR A N 1
ATOM 740 C CA . THR A 1 97 ? 8.656 3.303 4.051 1 98.62 97 THR A CA 1
ATOM 741 C C . THR A 1 97 ? 7.168 3.445 3.77 1 98.62 97 THR A C 1
ATOM 743 O O . THR A 1 97 ? 6.758 4.273 2.953 1 98.62 97 THR A O 1
ATOM 746 N N . TYR A 1 98 ? 6.312 2.617 4.402 1 97.69 98 TYR A N 1
ATOM 747 C CA . TYR A 1 98 ? 4.871 2.822 4.309 1 97.69 98 TYR A CA 1
ATOM 748 C C . TYR A 1 98 ? 4.5 4.25 4.688 1 97.69 98 TYR A C 1
ATOM 750 O O . TYR A 1 98 ? 3.637 4.863 4.055 1 97.69 98 TYR A O 1
ATOM 758 N N . ASP A 1 99 ? 5.16 4.727 5.664 1 98.31 99 ASP A N 1
ATOM 759 C CA . ASP A 1 99 ? 4.871 6.066 6.156 1 98.31 99 ASP A CA 1
ATOM 760 C C . ASP A 1 99 ? 5.641 7.125 5.367 1 98.31 99 ASP A C 1
ATOM 762 O O . ASP A 1 99 ? 5.078 8.156 4.992 1 98.31 99 ASP A O 1
ATOM 766 N N . THR A 1 100 ? 6.91 6.855 5.109 1 98.81 100 THR A N 1
ATOM 767 C CA . THR A 1 100 ? 7.727 7.875 4.461 1 98.81 100 THR A CA 1
ATOM 768 C C . THR A 1 100 ? 7.312 8.047 3.002 1 98.81 100 THR A C 1
ATOM 770 O O . THR A 1 100 ? 7.676 9.039 2.363 1 98.81 100 THR A O 1
ATOM 773 N N . LEU A 1 101 ? 6.574 7.137 2.443 1 98.81 101 LEU A N 1
ATOM 774 C CA . LEU A 1 101 ? 5.992 7.305 1.116 1 98.81 101 LEU A CA 1
ATOM 775 C C . LEU A 1 101 ? 5.145 8.57 1.05 1 98.81 101 LEU A C 1
ATOM 777 O O . LEU A 1 101 ? 5.117 9.25 0.022 1 98.81 101 LEU A O 1
ATOM 781 N N . TYR A 1 102 ? 4.422 8.883 2.107 1 98.81 102 TYR A N 1
ATOM 782 C CA . TYR A 1 102 ? 3.615 10.094 2.146 1 98.81 102 TYR A CA 1
ATOM 783 C C . TYR A 1 102 ? 4.496 11.336 2.053 1 98.81 102 TYR A C 1
ATOM 785 O O . TYR A 1 102 ? 4.117 12.328 1.424 1 98.81 102 TYR A O 1
ATOM 793 N N . VAL A 1 103 ? 5.656 11.281 2.666 1 98.81 103 VAL A N 1
ATOM 794 C CA . VAL A 1 103 ? 6.598 12.398 2.605 1 98.81 103 VAL A CA 1
ATOM 795 C C . VAL A 1 103 ? 7.156 12.523 1.189 1 98.81 103 VAL A C 1
ATOM 797 O O . VAL A 1 103 ? 7.219 13.625 0.638 1 98.81 103 VAL A O 1
ATOM 800 N N . ALA A 1 104 ? 7.527 11.398 0.618 1 98.81 104 ALA A N 1
ATOM 801 C CA . ALA A 1 104 ? 7.992 11.406 -0.767 1 98.81 104 ALA A CA 1
ATOM 802 C C . ALA A 1 104 ? 6.938 12.008 -1.695 1 98.81 104 ALA A C 1
ATOM 804 O O . ALA A 1 104 ? 7.266 12.789 -2.594 1 98.81 104 ALA A O 1
ATOM 805 N N . PHE A 1 105 ? 5.719 11.664 -1.48 1 98.81 105 PHE A N 1
ATOM 806 C CA . PHE A 1 105 ? 4.609 12.195 -2.264 1 98.81 105 PHE A CA 1
ATOM 807 C C . PHE A 1 105 ? 4.477 13.695 -2.061 1 98.81 105 PHE A C 1
ATOM 809 O O . PHE A 1 105 ? 4.305 14.445 -3.023 1 98.81 105 PHE A O 1
ATOM 816 N N . ALA A 1 106 ? 4.551 14.148 -0.818 1 98.75 106 ALA A N 1
ATOM 817 C CA . ALA A 1 106 ? 4.469 15.578 -0.529 1 98.75 106 ALA A CA 1
ATOM 818 C C . ALA A 1 106 ? 5.57 16.344 -1.256 1 98.75 106 ALA A C 1
ATOM 820 O O . ALA A 1 106 ? 5.312 17.406 -1.85 1 98.75 106 ALA A O 1
ATOM 821 N N . VAL A 1 107 ? 6.758 15.82 -1.233 1 98.44 107 VAL A N 1
ATOM 822 C CA . VAL A 1 107 ? 7.887 16.438 -1.918 1 98.44 107 VAL A CA 1
ATOM 823 C C . VAL A 1 107 ? 7.609 16.516 -3.418 1 98.44 107 VAL A C 1
ATOM 825 O O . VAL A 1 107 ? 7.777 17.562 -4.039 1 98.44 107 VAL A O 1
ATOM 828 N N . ALA A 1 108 ? 7.172 15.453 -4.02 1 98.38 108 ALA A N 1
ATOM 829 C CA . ALA A 1 108 ? 6.902 15.383 -5.453 1 98.38 108 ALA A CA 1
ATOM 830 C C . ALA A 1 108 ? 5.836 16.391 -5.863 1 98.38 108 ALA A C 1
ATOM 832 O O . ALA A 1 108 ? 5.891 16.953 -6.961 1 98.38 108 ALA A O 1
ATOM 833 N N . MET A 1 109 ? 4.887 16.625 -4.992 1 98.06 109 MET A N 1
ATOM 834 C CA . MET A 1 109 ? 3.75 17.484 -5.305 1 98.06 109 MET A CA 1
ATOM 835 C C . MET A 1 109 ? 4.051 18.938 -4.945 1 98.06 109 MET A C 1
ATOM 837 O O . MET A 1 109 ? 3.244 19.828 -5.215 1 98.06 109 MET A O 1
ATOM 841 N N . GLY A 1 110 ? 5.188 19.172 -4.348 1 97.62 110 GLY A N 1
ATOM 842 C CA . GLY A 1 110 ? 5.5 20.516 -3.877 1 97.62 110 GLY A CA 1
ATOM 843 C C . GLY A 1 110 ? 4.602 20.969 -2.744 1 97.62 110 GLY A C 1
ATOM 844 O O . GLY A 1 110 ? 4.27 22.156 -2.648 1 97.62 110 GLY A O 1
ATOM 845 N N . ALA A 1 111 ? 4.117 20.031 -1.975 1 98.25 111 ALA A N 1
ATOM 846 C CA . ALA A 1 111 ? 3.234 20.344 -0.857 1 98.25 111 ALA A CA 1
ATOM 847 C C . ALA A 1 111 ? 4.016 20.953 0.304 1 98.25 111 ALA A C 1
ATOM 849 O O . ALA A 1 111 ? 5.23 20.766 0.41 1 98.25 111 ALA A O 1
ATOM 850 N N . ARG A 1 112 ? 3.318 21.609 1.187 1 96.94 112 ARG A N 1
ATOM 851 C CA . ARG A 1 112 ? 3.902 22.234 2.369 1 96.94 112 ARG A CA 1
ATOM 852 C C . ARG A 1 112 ? 4.363 21.172 3.373 1 96.94 112 ARG A C 1
ATOM 854 O O . ARG A 1 112 ? 5.371 21.359 4.059 1 96.94 112 ARG A O 1
ATOM 861 N N . GLY A 1 113 ? 3.602 20.125 3.475 1 98.12 113 GLY A N 1
ATOM 862 C CA . GLY A 1 113 ? 3.92 19.078 4.43 1 98.12 113 GLY A CA 1
ATOM 863 C C . GLY A 1 113 ? 2.891 17.953 4.457 1 98.12 113 GLY A C 1
ATOM 864 O O . GLY A 1 113 ? 1.982 17.922 3.627 1 98.12 113 GLY A O 1
ATOM 865 N N . VAL A 1 114 ? 3.146 17.078 5.367 1 98.75 114 VAL A N 1
ATOM 866 C CA . VAL A 1 114 ? 2.25 15.953 5.605 1 98.75 114 VAL A CA 1
ATOM 867 C C . VAL A 1 114 ? 1.607 16.078 6.984 1 98.75 114 VAL A C 1
ATOM 869 O O . VAL A 1 114 ? 2.305 16.125 8 1 98.75 114 VAL A O 1
ATOM 872 N N . VAL A 1 115 ? 0.301 16.172 6.988 1 98.06 115 VAL A N 1
ATOM 873 C CA . VAL A 1 115 ? -0.416 16.125 8.258 1 98.06 115 VAL A CA 1
ATOM 874 C C . VAL A 1 115 ? -0.642 14.68 8.672 1 98.06 115 VAL A C 1
ATOM 876 O O . VAL A 1 115 ? -1.189 13.883 7.902 1 98.06 115 VAL A O 1
ATOM 879 N N . ALA A 1 116 ? -0.225 14.344 9.859 1 98.12 116 ALA A N 1
ATOM 880 C CA . ALA A 1 116 ? -0.301 12.969 10.352 1 98.12 116 ALA A CA 1
ATOM 881 C C . ALA A 1 116 ? -0.681 12.938 11.828 1 98.12 116 ALA A C 1
ATOM 883 O O . ALA A 1 116 ? -0.521 13.93 12.539 1 98.12 116 ALA A O 1
ATOM 884 N N . ALA A 1 117 ? -1.326 11.844 12.266 1 96.38 117 ALA A N 1
ATOM 885 C CA . ALA A 1 117 ? -1.632 11.578 13.672 1 96.38 117 ALA A CA 1
ATOM 886 C C . ALA A 1 117 ? -0.795 10.422 14.203 1 96.38 117 ALA A C 1
ATOM 888 O O . ALA A 1 117 ? -1.34 9.43 14.695 1 96.38 117 ALA A O 1
ATOM 889 N N . ASP A 1 118 ? 0.39 10.383 13.953 1 94.81 118 ASP A N 1
ATOM 890 C CA . ASP A 1 118 ? 1.365 9.383 14.367 1 94.81 118 ASP A CA 1
ATOM 891 C C . ASP A 1 118 ? 2.566 10.031 15.047 1 94.81 118 ASP A C 1
ATOM 893 O O . ASP A 1 118 ? 3.469 10.531 14.375 1 94.81 118 ASP A O 1
ATOM 897 N N . GLY A 1 119 ? 2.592 9.953 16.375 1 94.25 119 GLY A N 1
ATOM 898 C CA . GLY A 1 119 ? 3.631 10.586 17.172 1 94.25 119 GLY A CA 1
ATOM 899 C C . GLY A 1 119 ? 5.02 10.055 16.859 1 94.25 119 GLY A C 1
ATOM 900 O O . GLY A 1 119 ? 5.941 10.828 16.609 1 94.25 119 GLY A O 1
ATOM 901 N N . PRO A 1 120 ? 5.199 8.773 16.891 1 97.19 120 PRO A N 1
ATOM 902 C CA . PRO A 1 120 ? 6.5 8.188 16.578 1 97.19 120 PRO A CA 1
ATOM 903 C C . PRO A 1 120 ? 7.008 8.594 15.195 1 97.19 120 PRO A C 1
ATOM 905 O O . PRO A 1 120 ? 8.195 8.898 15.031 1 97.19 120 PRO A O 1
ATOM 908 N N . PHE A 1 121 ? 6.188 8.656 14.195 1 97.94 121 PHE A N 1
ATOM 909 C CA . PHE A 1 121 ? 6.57 9.07 12.852 1 97.94 121 PHE A CA 1
ATOM 910 C C . PHE A 1 121 ? 7.062 10.516 12.852 1 97.94 121 PHE A C 1
ATOM 912 O O . PHE A 1 121 ? 8.109 10.82 12.266 1 97.94 121 PHE A O 1
ATOM 919 N N . ALA A 1 122 ? 6.336 11.375 13.492 1 96.88 122 ALA A N 1
ATOM 920 C CA . ALA A 1 122 ? 6.746 12.773 13.578 1 96.88 122 ALA A CA 1
ATOM 921 C C . ALA A 1 122 ? 8.102 12.906 14.258 1 96.88 122 ALA A C 1
ATOM 923 O O . ALA A 1 122 ? 8.969 13.648 13.781 1 96.88 122 ALA A O 1
ATOM 924 N N . ARG A 1 123 ? 8.273 12.195 15.352 1 97.56 123 ARG A N 1
ATOM 925 C CA . ARG A 1 123 ? 9.531 12.234 16.078 1 97.56 123 ARG A CA 1
ATOM 926 C C . ARG A 1 123 ? 10.688 11.75 15.211 1 97.56 123 ARG A C 1
ATOM 928 O O . ARG A 1 123 ? 11.742 12.383 15.164 1 97.56 123 ARG A O 1
ATOM 935 N N . ASP A 1 124 ? 10.516 10.664 14.547 1 98.31 124 ASP A N 1
ATOM 936 C CA . ASP A 1 124 ? 11.57 10.094 13.703 1 98.31 124 ASP A CA 1
ATOM 937 C C . ASP A 1 124 ? 11.93 11.039 12.562 1 98.31 124 ASP A C 1
ATOM 939 O O . ASP A 1 124 ? 13.109 11.211 12.242 1 98.31 124 ASP A O 1
ATOM 943 N N . MET A 1 125 ? 10.906 11.648 11.953 1 98.44 125 MET A N 1
ATOM 944 C CA . MET A 1 125 ? 11.156 12.578 10.852 1 98.44 125 MET A CA 1
ATOM 945 C C . MET A 1 125 ? 12.008 13.758 11.32 1 98.44 125 MET A C 1
ATOM 947 O O . MET A 1 125 ? 12.805 14.289 10.547 1 98.44 125 MET A O 1
ATOM 951 N N . GLY A 1 126 ? 11.789 14.117 12.586 1 98.12 126 GLY A N 1
ATOM 952 C CA . GLY A 1 126 ? 12.562 15.203 13.141 1 98.12 126 GLY A CA 1
ATOM 953 C C . GLY A 1 126 ? 14.062 14.945 13.133 1 98.12 126 GLY A C 1
ATOM 954 O O . GLY A 1 126 ? 14.859 15.875 13.234 1 98.12 126 GLY A O 1
ATOM 955 N N . ARG A 1 127 ? 14.453 13.75 12.922 1 97.94 127 ARG A N 1
ATOM 956 C CA . ARG A 1 127 ? 15.859 13.359 12.953 1 97.94 127 ARG A CA 1
ATOM 957 C C . ARG A 1 127 ? 16.469 13.391 11.555 1 97.94 127 ARG A C 1
ATOM 959 O O . ARG A 1 127 ? 17.656 13.109 11.391 1 97.94 127 ARG A O 1
ATOM 966 N N . HIS A 1 128 ? 15.695 13.672 10.562 1 98.69 128 HIS A N 1
ATOM 967 C CA . HIS A 1 128 ? 16.25 13.703 9.211 1 98.69 128 HIS A CA 1
ATOM 968 C C . HIS A 1 128 ? 17.344 14.758 9.094 1 98.69 128 HIS A C 1
ATOM 970 O O . HIS A 1 128 ? 17.203 15.867 9.625 1 98.69 128 HIS A O 1
ATOM 976 N N . PRO A 1 129 ? 18.422 14.477 8.352 1 98.25 129 PRO A N 1
ATOM 977 C CA . PRO A 1 129 ? 19.531 15.43 8.258 1 98.25 129 PRO A CA 1
ATOM 978 C C . PRO A 1 129 ? 19.188 16.656 7.43 1 98.25 129 PRO A C 1
ATOM 980 O O . PRO A 1 129 ? 19.812 17.719 7.602 1 98.25 129 PRO A O 1
ATOM 983 N N . ASP A 1 130 ? 18.328 16.547 6.488 1 98.31 130 ASP A N 1
ATOM 984 C CA . ASP A 1 130 ? 17.828 17.672 5.715 1 98.31 130 ASP A CA 1
ATOM 985 C C . ASP A 1 130 ? 16.734 18.422 6.473 1 98.31 130 ASP A C 1
ATOM 987 O O . ASP A 1 130 ? 15.633 17.891 6.676 1 98.31 130 ASP A O 1
ATOM 991 N N . PRO A 1 131 ? 17 19.656 6.844 1 97.56 131 PRO A N 1
ATOM 992 C CA . PRO A 1 131 ? 16.016 20.406 7.645 1 97.56 131 PRO A CA 1
ATOM 993 C C . PRO A 1 131 ? 14.672 20.547 6.938 1 97.56 131 PRO A C 1
ATOM 995 O O . PRO A 1 131 ? 13.625 20.594 7.594 1 97.56 131 PRO A O 1
ATOM 998 N N . ALA A 1 132 ? 14.672 20.625 5.641 1 97.5 132 ALA A N 1
ATOM 999 C CA . ALA A 1 132 ? 13.422 20.75 4.895 1 97.5 132 ALA A CA 1
ATOM 1000 C C . ALA A 1 132 ? 12.555 19.516 5.078 1 97.5 132 ALA A C 1
ATOM 1002 O O . ALA A 1 132 ? 11.328 19.609 5.172 1 97.5 132 ALA A O 1
ATOM 1003 N N . LEU A 1 133 ? 13.18 18.359 5.133 1 98.44 133 LEU A N 1
ATOM 1004 C CA . LEU A 1 133 ? 12.445 17.109 5.348 1 98.44 133 LEU A CA 1
ATOM 1005 C C . LEU A 1 133 ? 12.133 16.922 6.824 1 98.44 133 LEU A C 1
ATOM 1007 O O . LEU A 1 133 ? 11.062 16.406 7.172 1 98.44 133 LEU A O 1
ATOM 1011 N N . ALA A 1 134 ? 13.023 17.344 7.68 1 98.31 134 ALA A N 1
ATOM 1012 C CA . ALA A 1 134 ? 12.867 17.156 9.125 1 98.31 134 ALA A CA 1
ATOM 1013 C C . ALA A 1 134 ? 11.609 17.859 9.633 1 98.31 134 ALA A C 1
ATOM 1015 O O . ALA A 1 134 ? 11.031 17.453 10.641 1 98.31 134 ALA A O 1
ATOM 1016 N N . THR A 1 135 ? 11.148 18.906 8.953 1 97.12 135 THR A N 1
ATOM 1017 C CA . THR A 1 135 ? 10.023 19.703 9.422 1 97.12 135 THR A CA 1
ATOM 1018 C C . THR A 1 135 ? 8.781 19.453 8.57 1 97.12 135 THR A C 1
ATOM 1020 O O . THR A 1 135 ? 7.805 20.203 8.641 1 97.12 135 THR A O 1
ATOM 1023 N N . MET A 1 136 ? 8.836 18.438 7.73 1 97.5 136 MET A N 1
ATOM 1024 C CA . MET A 1 136 ? 7.793 18.203 6.742 1 97.5 136 MET A CA 1
ATOM 1025 C C . MET A 1 136 ? 6.551 17.609 7.395 1 97.5 136 MET A C 1
ATOM 1027 O O . MET A 1 136 ? 5.445 17.719 6.863 1 97.5 136 MET A O 1
ATOM 1031 N N . LEU A 1 137 ? 6.684 16.891 8.508 1 98.38 137 LEU A N 1
ATOM 1032 C CA . LEU A 1 137 ? 5.531 16.297 9.18 1 98.38 137 LEU A CA 1
ATOM 1033 C C . LEU A 1 137 ? 4.883 17.297 10.133 1 98.38 137 LEU A C 1
ATOM 1035 O O . LEU A 1 137 ? 5.574 17.938 10.922 1 98.38 137 LEU A O 1
ATOM 1039 N N . ILE A 1 138 ? 3.67 17.453 10.031 1 97.19 138 ILE A N 1
ATOM 1040 C CA . ILE A 1 138 ? 2.859 18.344 10.852 1 97.19 138 ILE A CA 1
ATOM 1041 C C . ILE A 1 138 ? 1.86 17.531 11.672 1 97.19 138 ILE A C 1
ATOM 1043 O O . ILE A 1 138 ? 0.88 17.016 11.125 1 97.19 138 ILE A O 1
ATOM 1047 N N . PRO A 1 139 ? 2.121 17.406 12.953 1 97.19 139 PRO A N 1
ATOM 1048 C CA . PRO A 1 139 ? 1.125 16.703 13.758 1 97.19 139 PRO A CA 1
ATOM 1049 C C . PRO A 1 139 ? -0.262 17.328 13.672 1 97.19 139 PRO A C 1
ATOM 1051 O O . PRO A 1 139 ? -0.384 18.562 13.664 1 97.19 139 PRO A O 1
ATOM 1054 N N . LEU A 1 140 ? -1.27 16.453 13.562 1 96.75 140 LEU A N 1
ATOM 1055 C CA . LEU A 1 140 ? -2.641 16.922 13.398 1 96.75 140 LEU A CA 1
ATOM 1056 C C . LEU A 1 140 ? -3.014 17.906 14.5 1 96.75 140 LEU A C 1
ATOM 1058 O O . LEU A 1 140 ? -3.635 18.938 14.242 1 96.75 140 LEU A O 1
ATOM 1062 N N . ALA A 1 141 ? -2.68 17.594 15.719 1 94.56 141 ALA A N 1
ATOM 1063 C CA . ALA A 1 141 ? -2.98 18.469 16.859 1 94.56 141 ALA A CA 1
ATOM 1064 C C . ALA A 1 141 ? -2.342 19.844 16.688 1 94.56 141 ALA A C 1
ATOM 1066 O O . ALA A 1 141 ? -2.961 20.859 17 1 94.56 141 ALA A O 1
ATOM 1067 N N . GLU A 1 142 ? -1.124 19.828 16.234 1 94.56 142 GLU A N 1
ATOM 1068 C CA . GLU A 1 142 ? -0.418 21.078 16.016 1 94.56 142 GLU A CA 1
ATOM 1069 C C . GLU A 1 142 ? -1.061 21.875 14.875 1 94.56 142 GLU A C 1
ATOM 1071 O O . GLU A 1 142 ? -1.174 23.094 14.953 1 94.56 142 GLU A O 1
ATOM 1076 N N . TRP A 1 143 ? -1.409 21.219 13.805 1 94.44 143 TRP A N 1
ATOM 1077 C CA . TRP A 1 143 ? -2.131 21.875 12.719 1 94.44 143 TRP A CA 1
ATOM 1078 C C . TRP A 1 143 ? -3.398 22.547 13.242 1 94.44 143 TRP A C 1
ATOM 1080 O O . TRP A 1 143 ? -3.658 23.719 12.945 1 94.44 143 TRP A O 1
ATOM 1090 N N . GLY A 1 144 ? -4.219 21.781 13.984 1 93.31 144 GLY A N 1
ATOM 1091 C CA . GLY A 1 144 ? -5.441 22.312 14.57 1 93.31 144 GLY A CA 1
ATOM 1092 C C . GLY A 1 144 ? -5.207 23.531 15.438 1 93.31 144 GLY A C 1
ATOM 1093 O O . GLY A 1 144 ? -5.98 24.5 15.398 1 93.31 144 GLY A O 1
ATOM 1094 N N . GLN A 1 145 ? -4.156 23.484 16.266 1 90.75 145 GLN A N 1
ATOM 1095 C CA . GLN A 1 145 ? -3.803 24.594 17.125 1 90.75 145 GLN A CA 1
ATOM 1096 C C . GLN A 1 145 ? -3.506 25.859 16.312 1 90.75 145 GLN A C 1
ATOM 1098 O O . GLN A 1 145 ? -3.926 26.953 16.688 1 90.75 145 GLN A O 1
ATOM 1103 N N . GLY A 1 146 ? -2.801 25.656 15.25 1 87.75 146 GLY A N 1
ATOM 1104 C CA . GLY A 1 146 ? -2.471 26.766 14.383 1 87.75 146 GLY A CA 1
ATOM 1105 C C . GLY A 1 146 ? -3.691 27.422 13.766 1 87.75 146 GLY A C 1
ATOM 1106 O O . GLY A 1 146 ? -3.633 28.578 13.352 1 87.75 146 GLY A O 1
ATOM 1107 N N . ARG A 1 147 ? -4.812 26.797 13.812 1 88.25 147 ARG A N 1
ATOM 1108 C CA . ARG A 1 147 ? -6.039 27.312 13.211 1 88.25 147 ARG A CA 1
ATOM 1109 C C . ARG A 1 147 ? -7.047 27.719 14.273 1 88.25 147 ARG A C 1
ATOM 1111 O O . ARG A 1 147 ? -8.18 28.094 13.961 1 88.25 147 ARG A O 1
ATOM 1118 N N . GLY A 1 148 ? -6.617 27.469 15.523 1 87.5 148 GLY A N 1
ATOM 1119 C CA . GLY A 1 148 ? -7.504 27.812 16.625 1 87.5 148 GLY A CA 1
ATOM 1120 C C . GLY A 1 148 ? -8.586 26.766 16.859 1 87.5 148 GLY A C 1
ATOM 1121 O O . GLY A 1 148 ? -9.664 27.094 17.375 1 87.5 148 GLY A O 1
ATOM 1122 N N . LEU A 1 149 ? -8.328 25.594 16.438 1 82.69 149 LEU A N 1
ATOM 1123 C CA . LEU A 1 149 ? -9.328 24.531 16.547 1 82.69 149 LEU A CA 1
ATOM 1124 C C . LEU A 1 149 ? -9.016 23.609 17.719 1 82.69 149 LEU A C 1
ATOM 1126 O O . LEU A 1 149 ? -9.82 22.75 18.062 1 82.69 149 LEU A O 1
ATOM 1130 N N . ALA A 1 150 ? -7.848 23.719 18.219 1 68.56 150 ALA A N 1
ATOM 1131 C CA . ALA A 1 150 ? -7.434 22.906 19.375 1 68.56 150 ALA A CA 1
ATOM 1132 C C . ALA A 1 150 ? -6.871 23.781 20.484 1 68.56 150 ALA A C 1
ATOM 1134 O O . ALA A 1 150 ? -6.395 24.891 20.234 1 68.56 150 ALA A O 1
ATOM 1135 N N . MET B 1 1 ? -0.123 -17.547 -21.297 1 87.12 1 MET B N 1
ATOM 1136 C CA . MET B 1 1 ? -1.076 -17.234 -20.234 1 87.12 1 MET B CA 1
ATOM 1137 C C . MET B 1 1 ? -0.47 -16.25 -19.234 1 87.12 1 MET B C 1
ATOM 1139 O O . MET B 1 1 ? 0.749 -16.219 -19.062 1 87.12 1 MET B O 1
ATOM 1143 N N . THR B 1 2 ? -1.293 -15.32 -18.672 1 96.62 2 THR B N 1
ATOM 1144 C CA . THR B 1 2 ? -0.791 -14.258 -17.812 1 96.62 2 THR B CA 1
ATOM 1145 C C . THR B 1 2 ? -0.98 -14.617 -16.344 1 96.62 2 THR B C 1
ATOM 1147 O O . THR B 1 2 ? -2.025 -15.141 -15.961 1 96.62 2 THR B O 1
ATOM 1150 N N . LEU B 1 3 ? 0.056 -14.438 -15.555 1 98.06 3 LEU B N 1
ATOM 1151 C CA . LEU B 1 3 ? 0.023 -14.656 -14.109 1 98.06 3 LEU B CA 1
ATOM 1152 C C . LEU B 1 3 ? 0.36 -13.367 -13.359 1 98.06 3 LEU B C 1
ATOM 1154 O O . LEU B 1 3 ? 1.241 -12.617 -13.781 1 98.06 3 LEU B O 1
ATOM 1158 N N . VAL B 1 4 ? -0.336 -13.188 -12.344 1 98.69 4 VAL B N 1
ATOM 1159 C CA . VAL B 1 4 ? 0.044 -12.156 -11.383 1 98.69 4 VAL B CA 1
ATOM 1160 C C . VAL B 1 4 ? 0.881 -12.773 -10.266 1 98.69 4 VAL B C 1
ATOM 1162 O O . VAL B 1 4 ? 0.613 -13.898 -9.828 1 98.69 4 VAL B O 1
ATOM 1165 N N . VAL B 1 5 ? 1.864 -12.047 -9.844 1 98.06 5 VAL B N 1
ATOM 1166 C CA . VAL B 1 5 ? 2.699 -12.5 -8.734 1 98.06 5 VAL B CA 1
ATOM 1167 C C . VAL B 1 5 ? 2.547 -11.555 -7.551 1 98.06 5 VAL B C 1
ATOM 1169 O O . VAL B 1 5 ? 2.635 -10.336 -7.707 1 98.06 5 VAL B O 1
ATOM 1172 N N . ASP B 1 6 ? 2.242 -12.164 -6.359 1 97.75 6 ASP B N 1
ATOM 1173 C CA . ASP B 1 6 ? 2.113 -11.281 -5.207 1 97.75 6 ASP B CA 1
ATOM 1174 C C . ASP B 1 6 ? 3.463 -11.07 -4.523 1 97.75 6 ASP B C 1
ATOM 1176 O O . ASP B 1 6 ? 4.477 -11.625 -4.953 1 97.75 6 ASP B O 1
ATOM 1180 N N . ALA B 1 7 ? 3.535 -10.258 -3.551 1 96.75 7 ALA B N 1
ATOM 1181 C CA . ALA B 1 7 ? 4.777 -9.812 -2.926 1 96.75 7 ALA B CA 1
ATOM 1182 C C . ALA B 1 7 ? 5.508 -10.977 -2.266 1 96.75 7 ALA B C 1
ATOM 1184 O O . ALA B 1 7 ? 6.742 -11 -2.229 1 96.75 7 ALA B O 1
ATOM 1185 N N . SER B 1 8 ? 4.754 -11.977 -1.755 1 95.69 8 SER B N 1
ATOM 1186 C CA . SER B 1 8 ? 5.363 -13.117 -1.081 1 95.69 8 SER B CA 1
ATOM 1187 C C . SER B 1 8 ? 6.25 -13.914 -2.033 1 95.69 8 SER B C 1
ATOM 1189 O O . SER B 1 8 ? 7.168 -14.609 -1.599 1 95.69 8 SER B O 1
ATOM 1191 N N . VAL B 1 9 ? 5.973 -13.82 -3.289 1 97.06 9 VAL B N 1
ATOM 1192 C CA . VAL B 1 9 ? 6.754 -14.516 -4.305 1 97.06 9 VAL B CA 1
ATOM 1193 C C . VAL B 1 9 ? 7.762 -13.555 -4.934 1 97.06 9 VAL B C 1
ATOM 1195 O O . VAL B 1 9 ? 8.945 -13.875 -5.047 1 97.06 9 VAL B O 1
ATOM 1198 N N . ALA B 1 10 ? 7.332 -12.367 -5.344 1 96.94 10 ALA B N 1
ATOM 1199 C CA . ALA B 1 10 ? 8.164 -11.414 -6.074 1 96.94 10 ALA B CA 1
ATOM 1200 C C . ALA B 1 10 ? 9.398 -11.023 -5.262 1 96.94 10 ALA B C 1
ATOM 1202 O O . ALA B 1 10 ? 10.484 -10.859 -5.816 1 96.94 10 ALA B O 1
ATOM 1203 N N . LEU B 1 11 ? 9.258 -10.898 -3.98 1 96.81 11 LEU B N 1
ATOM 1204 C CA . LEU B 1 11 ? 10.367 -10.484 -3.125 1 96.81 11 LEU B CA 1
ATOM 1205 C C . LEU B 1 11 ? 11.461 -11.539 -3.111 1 96.81 11 LEU B C 1
ATOM 1207 O O . LEU B 1 11 ? 12.609 -11.25 -2.764 1 96.81 11 LEU B O 1
ATOM 1211 N N . LYS B 1 12 ? 11.156 -12.758 -3.459 1 95.81 12 LYS B N 1
ATOM 1212 C CA . LYS B 1 12 ? 12.133 -13.844 -3.512 1 95.81 12 LYS B CA 1
ATOM 1213 C C . LYS B 1 12 ? 13.141 -13.625 -4.637 1 95.81 12 LYS B C 1
ATOM 1215 O O . LYS B 1 12 ? 14.18 -14.297 -4.688 1 95.81 12 LYS B O 1
ATOM 1220 N N . TRP B 1 13 ? 12.852 -12.695 -5.496 1 95.25 13 TRP B N 1
ATOM 1221 C CA . TRP B 1 13 ? 13.781 -12.398 -6.574 1 95.25 13 TRP B CA 1
ATOM 1222 C C . TRP B 1 13 ? 15.047 -11.742 -6.035 1 95.25 13 TRP B C 1
ATOM 1224 O O . TRP B 1 13 ? 16.078 -11.734 -6.699 1 95.25 13 TRP B O 1
ATOM 1234 N N . VAL B 1 14 ? 14.953 -11.156 -4.836 1 94.06 14 VAL B N 1
ATOM 1235 C CA . VAL B 1 14 ? 16.125 -10.477 -4.285 1 94.06 14 VAL B CA 1
ATOM 1236 C C . VAL B 1 14 ? 16.438 -11.039 -2.906 1 94.06 14 VAL B C 1
ATOM 1238 O O . VAL B 1 14 ? 17.516 -10.781 -2.363 1 94.06 14 VAL B O 1
ATOM 1241 N N . LEU B 1 15 ? 15.492 -11.68 -2.326 1 93.94 15 LEU B N 1
ATOM 1242 C CA . LEU B 1 15 ? 15.711 -12.312 -1.033 1 93.94 15 LEU B CA 1
ATOM 1243 C C . LEU B 1 15 ? 15.984 -13.805 -1.203 1 93.94 15 LEU B C 1
ATOM 1245 O O . LEU B 1 15 ? 15.281 -14.492 -1.942 1 93.94 15 LEU B O 1
ATOM 1249 N N . GLU B 1 16 ? 17.016 -14.289 -0.641 1 88.12 16 GLU B N 1
ATOM 1250 C CA . GLU B 1 16 ? 17.281 -15.719 -0.689 1 88.12 16 GLU B CA 1
ATOM 1251 C C . GLU B 1 16 ? 16.453 -16.469 0.337 1 88.12 16 GLU B C 1
ATOM 1253 O O . GLU B 1 16 ? 16.641 -16.312 1.544 1 88.12 16 GLU B O 1
ATOM 1258 N N . GLU B 1 17 ? 15.562 -17.219 -0.199 1 90.06 17 GLU B N 1
ATOM 1259 C CA . GLU B 1 17 ? 14.672 -18.078 0.573 1 90.06 17 GLU B CA 1
ATOM 1260 C C . GLU B 1 17 ? 14.562 -19.469 -0.048 1 90.06 17 GLU B C 1
ATOM 1262 O O . GLU B 1 17 ? 14.992 -19.688 -1.184 1 90.06 17 GLU B O 1
ATOM 1267 N N . PRO B 1 18 ? 14.148 -20.469 0.67 1 84.5 18 PRO B N 1
ATOM 1268 C CA . PRO B 1 18 ? 14.117 -21.828 0.148 1 84.5 18 PRO B CA 1
ATOM 1269 C C . PRO B 1 18 ? 13.406 -21.938 -1.2 1 84.5 18 PRO B C 1
ATOM 1271 O O . PRO B 1 18 ? 13.867 -22.656 -2.09 1 84.5 18 PRO B O 1
ATOM 1274 N N . ASP B 1 19 ? 12.328 -21.25 -1.557 1 90.25 19 ASP B N 1
ATOM 1275 C CA . ASP B 1 19 ? 11.555 -21.359 -2.791 1 90.25 19 ASP B CA 1
ATOM 1276 C C . ASP B 1 19 ? 11.906 -20.234 -3.762 1 90.25 19 ASP B C 1
ATOM 1278 O O . ASP B 1 19 ? 11.172 -19.969 -4.719 1 90.25 19 ASP B O 1
ATOM 1282 N N . SER B 1 20 ? 13.07 -19.719 -3.609 1 94 20 SER B N 1
ATOM 1283 C CA . SER B 1 20 ? 13.492 -18.609 -4.465 1 94 20 SER B CA 1
ATOM 1284 C C . SER B 1 20 ? 13.719 -19.078 -5.898 1 94 20 SER B C 1
ATOM 1286 O O . SER B 1 20 ? 13.484 -18.328 -6.848 1 94 20 SER B O 1
ATOM 1288 N N . HIS B 1 21 ? 14.172 -20.344 -6.059 1 93.62 21 HIS B N 1
ATOM 1289 C CA . HIS B 1 21 ? 14.422 -20.875 -7.398 1 93.62 21 HIS B CA 1
ATOM 1290 C C . HIS B 1 21 ? 13.125 -20.969 -8.195 1 93.62 21 HIS B C 1
ATOM 1292 O O . HIS B 1 21 ? 13.125 -20.766 -9.414 1 93.62 21 HIS B O 1
ATOM 1298 N N . LEU B 1 22 ? 12.055 -21.234 -7.562 1 94.81 22 LEU B N 1
ATOM 1299 C CA . LEU B 1 22 ? 10.758 -21.281 -8.234 1 94.81 22 LEU B CA 1
ATOM 1300 C C . LEU B 1 22 ? 10.328 -19.891 -8.68 1 94.81 22 LEU B C 1
ATOM 1302 O O . LEU B 1 22 ? 9.797 -19.719 -9.781 1 94.81 22 LEU B O 1
ATOM 1306 N N . ALA B 1 23 ? 10.508 -18.922 -7.797 1 95.25 23 ALA B N 1
ATOM 1307 C CA . ALA B 1 23 ? 10.188 -17.547 -8.133 1 95.25 23 ALA B CA 1
ATOM 1308 C C . ALA B 1 23 ? 10.984 -17.078 -9.344 1 95.25 23 ALA B C 1
ATOM 1310 O O . ALA B 1 23 ? 10.445 -16.406 -10.234 1 95.25 23 ALA B O 1
ATOM 1311 N N . GLN B 1 24 ? 12.25 -17.453 -9.359 1 93.88 24 GLN B N 1
ATOM 1312 C CA . GLN B 1 24 ? 13.102 -17.109 -10.484 1 93.88 24 GLN B CA 1
ATOM 1313 C C . GLN B 1 24 ? 12.594 -17.734 -11.773 1 93.88 24 GLN B C 1
ATOM 1315 O O . GLN B 1 24 ? 12.57 -17.094 -12.828 1 93.88 24 GLN B O 1
ATOM 1320 N N . ALA B 1 25 ? 12.18 -18.938 -11.672 1 94.44 25 ALA B N 1
ATOM 1321 C CA . ALA B 1 25 ? 11.688 -19.672 -12.836 1 94.44 25 ALA B CA 1
ATOM 1322 C C . ALA B 1 25 ? 10.461 -19 -13.438 1 94.44 25 ALA B C 1
ATOM 1324 O O . ALA B 1 25 ? 10.25 -19.047 -14.648 1 94.44 25 ALA B O 1
ATOM 1325 N N . LEU B 1 26 ? 9.641 -18.359 -12.609 1 93.5 26 LEU B N 1
ATOM 1326 C CA . LEU B 1 26 ? 8.445 -17.672 -13.062 1 93.5 26 LEU B CA 1
ATOM 1327 C C . LEU B 1 26 ? 8.797 -16.578 -14.07 1 93.5 26 LEU B C 1
ATOM 1329 O O . LEU B 1 26 ? 8.039 -16.328 -15.008 1 93.5 26 LEU B O 1
ATOM 1333 N N . THR B 1 27 ? 9.898 -15.922 -13.867 1 91.69 27 THR B N 1
ATOM 1334 C CA . THR B 1 27 ? 10.281 -14.797 -14.719 1 91.69 27 THR B CA 1
ATOM 1335 C C . THR B 1 27 ? 10.953 -15.289 -15.992 1 91.69 27 THR B C 1
ATOM 1337 O O . THR B 1 27 ? 11.109 -14.523 -16.953 1 91.69 27 THR B O 1
ATOM 1340 N N . GLU B 1 28 ? 11.359 -16.5 -15.992 1 89.31 28 GLU B N 1
ATOM 1341 C CA . GLU B 1 28 ? 12.109 -17.062 -17.109 1 89.31 28 GLU B CA 1
ATOM 1342 C C . GLU B 1 28 ? 11.211 -17.891 -18.031 1 89.31 28 GLU B C 1
ATOM 1344 O O . GLU B 1 28 ? 11.609 -18.25 -19.125 1 89.31 28 GLU B O 1
ATOM 1349 N N . GLY B 1 29 ? 10.07 -18.109 -17.562 1 84.19 29 GLY B N 1
ATOM 1350 C CA . GLY B 1 29 ? 9.172 -18.969 -18.312 1 84.19 29 GLY B CA 1
ATOM 1351 C C . GLY B 1 29 ? 8.453 -18.266 -19.438 1 84.19 29 GLY B C 1
ATOM 1352 O O . GLY B 1 29 ? 8.797 -17.141 -19.781 1 84.19 29 GLY B O 1
ATOM 1353 N N . GLU B 1 30 ? 7.57 -19.031 -20.031 1 86.19 30 GLU B N 1
ATOM 1354 C CA . GLU B 1 30 ? 6.832 -18.562 -21.188 1 86.19 30 GLU B CA 1
ATOM 1355 C C . GLU B 1 30 ? 5.625 -17.719 -20.781 1 86.19 30 GLU B C 1
ATOM 1357 O O . GLU B 1 30 ? 5.09 -16.953 -21.578 1 86.19 30 GLU B O 1
ATOM 1362 N N . GLU B 1 31 ? 5.316 -17.828 -19.578 1 90 31 GLU B N 1
ATOM 1363 C CA . GLU B 1 31 ? 4.148 -17.094 -19.109 1 90 31 GLU B CA 1
ATOM 1364 C C . GLU B 1 31 ? 4.461 -15.617 -18.906 1 90 31 GLU B C 1
ATOM 1366 O O . GLU B 1 31 ? 5.586 -15.266 -18.547 1 90 31 GLU B O 1
ATOM 1371 N N . GLU B 1 32 ? 3.49 -14.82 -19.281 1 95.69 32 GLU B N 1
ATOM 1372 C CA . GLU B 1 32 ? 3.598 -13.406 -18.922 1 95.69 32 GLU B CA 1
ATOM 1373 C C . GLU B 1 32 ? 3.342 -13.18 -17.438 1 95.69 32 GLU B C 1
ATOM 1375 O O . GLU B 1 32 ? 2.346 -13.664 -16.891 1 95.69 32 GLU B O 1
ATOM 1380 N N . VAL B 1 33 ? 4.25 -12.516 -16.828 1 97.38 33 VAL B N 1
ATOM 1381 C CA . VAL B 1 33 ? 4.148 -12.234 -15.398 1 97.38 33 VAL B CA 1
ATOM 1382 C C . VAL B 1 33 ? 3.846 -10.75 -15.188 1 97.38 33 VAL B C 1
ATOM 1384 O O . VAL B 1 33 ? 4.496 -9.883 -15.773 1 97.38 33 VAL B O 1
ATOM 1387 N N . LEU B 1 34 ? 2.832 -10.484 -14.359 1 98 34 LEU B N 1
ATOM 1388 C CA . LEU B 1 34 ? 2.469 -9.109 -14.016 1 98 34 LEU B CA 1
ATOM 1389 C C . LEU B 1 34 ? 2.594 -8.875 -12.516 1 98 34 LEU B C 1
ATOM 1391 O O . LEU B 1 34 ? 2.318 -9.773 -11.719 1 98 34 LEU B O 1
ATOM 1395 N N . VAL B 1 35 ? 3.025 -7.703 -12.188 1 98.12 35 VAL B N 1
ATOM 1396 C CA . VAL B 1 35 ? 2.939 -7.184 -10.828 1 98.12 35 VAL B CA 1
ATOM 1397 C C . VAL B 1 35 ? 2.303 -5.797 -10.844 1 98.12 35 VAL B C 1
ATOM 1399 O O . VAL B 1 35 ? 2.562 -4.996 -11.742 1 98.12 35 VAL B O 1
ATOM 1402 N N . PRO B 1 36 ? 1.389 -5.543 -9.891 1 98.19 36 PRO B N 1
ATOM 1403 C CA . PRO B 1 36 ? 0.816 -4.195 -9.812 1 98.19 36 PRO B CA 1
ATOM 1404 C C . PRO B 1 36 ? 1.795 -3.174 -9.234 1 98.19 36 PRO B C 1
ATOM 1406 O O . PRO B 1 36 ? 2.734 -3.543 -8.531 1 98.19 36 PRO B O 1
ATOM 1409 N N . ASP B 1 37 ? 1.581 -1.889 -9.539 1 97 37 ASP B N 1
ATOM 1410 C CA . ASP B 1 37 ? 2.531 -0.87 -9.102 1 97 37 ASP B CA 1
ATOM 1411 C C . ASP B 1 37 ? 2.508 -0.709 -7.582 1 97 37 ASP B C 1
ATOM 1413 O O . ASP B 1 37 ? 3.521 -0.363 -6.973 1 97 37 ASP B O 1
ATOM 1417 N N . PHE B 1 38 ? 1.386 -1.068 -6.93 1 97.19 38 PHE B N 1
ATOM 1418 C CA . PHE B 1 38 ? 1.32 -0.884 -5.484 1 97.19 38 PHE B CA 1
ATOM 1419 C C . PHE B 1 38 ? 2.225 -1.881 -4.77 1 97.19 38 PHE B C 1
ATOM 1421 O O . PHE B 1 38 ? 2.51 -1.727 -3.58 1 97.19 38 PHE B O 1
ATOM 1428 N N . TRP B 1 39 ? 2.656 -2.926 -5.453 1 96.88 39 TRP B N 1
ATOM 1429 C CA . TRP B 1 39 ? 3.527 -3.879 -4.773 1 96.88 39 TRP B CA 1
ATOM 1430 C C . TRP B 1 39 ? 4.852 -3.229 -4.387 1 96.88 39 TRP B C 1
ATOM 1432 O O . TRP B 1 39 ? 5.531 -3.689 -3.467 1 96.88 39 TRP B O 1
ATOM 1442 N N . LEU B 1 40 ? 5.258 -2.113 -5.113 1 97 40 LEU B N 1
ATOM 1443 C CA . LEU B 1 40 ? 6.5 -1.399 -4.832 1 97 40 LEU B CA 1
ATOM 1444 C C . LEU B 1 40 ? 6.484 -0.819 -3.422 1 97 40 LEU B C 1
ATOM 1446 O O . LEU B 1 40 ? 7.543 -0.579 -2.834 1 97 40 LEU B O 1
ATOM 1450 N N . ASN B 1 41 ? 5.289 -0.555 -2.883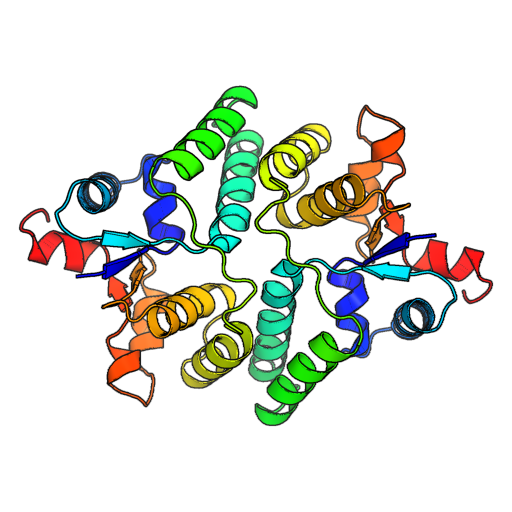 1 97.88 41 ASN B N 1
ATOM 1451 C CA . ASN B 1 41 ? 5.207 -0.146 -1.483 1 97.88 41 ASN B CA 1
ATOM 1452 C C . ASN B 1 41 ? 5.789 -1.207 -0.554 1 97.88 41 ASN B C 1
ATOM 1454 O O . ASN B 1 41 ? 6.59 -0.893 0.328 1 97.88 41 ASN B O 1
ATOM 1458 N N . GLU B 1 42 ? 5.398 -2.404 -0.835 1 97.62 42 GLU B N 1
ATOM 1459 C CA . GLU B 1 42 ? 5.914 -3.514 -0.038 1 97.62 42 GLU B CA 1
ATOM 1460 C C . GLU B 1 42 ? 7.398 -3.748 -0.318 1 97.62 42 GLU B C 1
ATOM 1462 O O . GLU B 1 42 ? 8.18 -3.99 0.605 1 97.62 42 GLU B O 1
ATOM 1467 N N . ALA B 1 43 ? 7.793 -3.676 -1.55 1 97.81 43 ALA B N 1
ATOM 1468 C CA . ALA B 1 43 ? 9.188 -3.879 -1.93 1 97.81 43 ALA B CA 1
ATOM 1469 C C . ALA B 1 43 ? 10.102 -2.887 -1.213 1 97.81 43 ALA B C 1
ATOM 1471 O O . ALA B 1 43 ? 11.109 -3.277 -0.625 1 97.81 43 ALA B O 1
ATOM 1472 N N . ALA B 1 44 ? 9.711 -1.613 -1.252 1 98.56 44 ALA B N 1
ATOM 1473 C CA . ALA B 1 44 ? 10.5 -0.577 -0.597 1 98.56 44 ALA B CA 1
ATOM 1474 C C . ALA B 1 44 ? 10.625 -0.843 0.9 1 98.56 44 ALA B C 1
ATOM 1476 O O . ALA B 1 44 ? 11.703 -0.702 1.477 1 98.56 44 ALA B O 1
ATOM 1477 N N . ASN B 1 45 ? 9.539 -1.246 1.48 1 98.56 45 ASN B N 1
ATOM 1478 C CA . ASN B 1 45 ? 9.555 -1.48 2.92 1 98.56 45 ASN B CA 1
ATOM 1479 C C . ASN B 1 45 ? 10.422 -2.682 3.287 1 98.56 45 ASN B C 1
ATOM 1481 O O . ASN B 1 45 ? 11.117 -2.662 4.305 1 98.56 45 ASN B O 1
ATOM 1485 N N . VAL B 1 46 ? 10.328 -3.697 2.539 1 98.12 46 VAL B N 1
ATOM 1486 C CA . VAL B 1 46 ? 11.141 -4.883 2.793 1 98.12 46 VAL B CA 1
ATOM 1487 C C . VAL B 1 46 ? 12.617 -4.539 2.646 1 98.12 46 VAL B C 1
ATOM 1489 O O . VAL B 1 46 ? 13.445 -4.988 3.439 1 98.12 46 VAL B O 1
ATOM 1492 N N . CYS B 1 47 ? 12.969 -3.785 1.625 1 98.56 47 CYS B N 1
ATOM 1493 C CA . CYS B 1 47 ? 14.352 -3.346 1.468 1 98.56 47 CYS B CA 1
ATOM 1494 C C . CYS B 1 47 ? 14.812 -2.549 2.682 1 98.56 47 CYS B C 1
ATOM 1496 O O . CYS B 1 47 ? 15.906 -2.771 3.195 1 98.56 47 CYS B O 1
ATOM 1498 N N . TRP B 1 48 ? 14.016 -1.655 3.191 1 98.81 48 TRP B N 1
ATOM 1499 C CA . TRP B 1 48 ? 14.305 -0.9 4.406 1 98.81 48 TRP B CA 1
ATOM 1500 C C . TRP B 1 48 ? 14.5 -1.835 5.594 1 98.81 48 TRP B C 1
ATOM 1502 O O . TRP B 1 48 ? 15.461 -1.696 6.355 1 98.81 48 TRP B O 1
ATOM 1512 N N . LEU B 1 49 ? 13.602 -2.771 5.719 1 98.38 49 LEU B N 1
ATOM 1513 C CA . LEU B 1 49 ? 13.633 -3.697 6.844 1 98.38 49 LEU B CA 1
ATOM 1514 C C . LEU B 1 49 ? 14.922 -4.504 6.848 1 98.38 49 LEU B C 1
ATOM 1516 O O . LEU B 1 49 ? 15.461 -4.828 7.91 1 98.38 49 LEU B O 1
ATOM 1520 N N . GLN B 1 50 ? 15.383 -4.863 5.668 1 98.25 50 GLN B N 1
ATOM 1521 C CA . GLN B 1 50 ? 16.625 -5.613 5.602 1 98.25 50 GLN B CA 1
ATOM 1522 C C . GLN B 1 50 ? 17.781 -4.805 6.184 1 98.25 50 GLN B C 1
ATOM 1524 O O . GLN B 1 50 ? 18.688 -5.367 6.816 1 98.25 50 GLN B O 1
ATOM 1529 N N . VAL B 1 51 ? 17.766 -3.523 5.988 1 98.62 51 VAL B N 1
ATOM 1530 C CA . VAL B 1 51 ? 18.797 -2.662 6.547 1 98.62 51 VAL B CA 1
ATOM 1531 C C . VAL B 1 51 ? 18.625 -2.557 8.062 1 98.62 51 VAL B C 1
ATOM 1533 O O . VAL B 1 51 ? 19.578 -2.676 8.82 1 98.62 51 VAL B O 1
ATOM 1536 N N . ARG B 1 52 ? 17.391 -2.379 8.469 1 98.12 52 ARG B N 1
ATOM 1537 C CA . ARG B 1 52 ? 17.078 -2.287 9.891 1 98.12 52 ARG B CA 1
ATOM 1538 C C . ARG B 1 52 ? 17.562 -3.529 10.641 1 98.12 52 ARG B C 1
ATOM 1540 O O . ARG B 1 52 ? 18 -3.438 11.781 1 98.12 52 ARG B O 1
ATOM 1547 N N . LYS B 1 53 ? 17.5 -4.625 9.969 1 97.69 53 LYS B N 1
ATOM 1548 C CA . LYS B 1 53 ? 17.859 -5.906 10.562 1 97.69 53 LYS B CA 1
ATOM 1549 C C . LYS B 1 53 ? 19.359 -6.164 10.438 1 97.69 53 LYS B C 1
ATOM 1551 O O . LYS B 1 53 ? 19.859 -7.195 10.883 1 97.69 53 LYS B O 1
ATOM 1556 N N . GLY B 1 54 ? 20.016 -5.316 9.758 1 98 54 GLY B N 1
ATOM 1557 C CA . GLY B 1 54 ? 21.469 -5.426 9.609 1 98 54 GLY B CA 1
ATOM 1558 C C . GLY B 1 54 ? 21.875 -6.398 8.531 1 98 54 GLY B C 1
ATOM 1559 O O . GLY B 1 54 ? 23.031 -6.816 8.477 1 98 54 GLY B O 1
ATOM 1560 N N . LYS B 1 55 ? 21.031 -6.777 7.641 1 97.69 55 LYS B N 1
ATOM 1561 C CA . LYS B 1 55 ? 21.312 -7.762 6.602 1 97.69 55 LYS B CA 1
ATOM 1562 C C . LYS B 1 55 ? 21.828 -7.09 5.336 1 97.69 55 LYS B C 1
ATOM 1564 O O . LYS B 1 55 ? 22.609 -7.684 4.582 1 97.69 55 LYS B O 1
ATOM 1569 N N . TRP B 1 56 ? 21.391 -5.922 5.086 1 98.19 56 TRP B N 1
ATOM 1570 C CA . TRP B 1 56 ? 21.781 -5.145 3.916 1 98.19 56 TRP B CA 1
ATOM 1571 C C . TRP B 1 56 ? 22.359 -3.797 4.324 1 98.19 56 TRP B C 1
ATOM 1573 O O . TRP B 1 56 ? 22 -3.25 5.371 1 98.19 56 TRP B O 1
ATOM 1583 N N . SER B 1 57 ? 23.266 -3.334 3.547 1 98.69 57 SER B N 1
ATOM 1584 C CA . SER B 1 57 ? 23.625 -1.919 3.594 1 98.69 57 SER B CA 1
ATOM 1585 C C . SER B 1 57 ? 22.562 -1.06 2.906 1 98.69 57 SER B C 1
ATOM 1587 O O . SER B 1 57 ? 21.688 -1.581 2.223 1 98.69 57 SER B O 1
ATOM 1589 N N . ALA B 1 58 ? 22.656 0.253 3.104 1 98.62 58 ALA B N 1
ATOM 1590 C CA . ALA B 1 58 ? 21.766 1.179 2.404 1 98.62 58 ALA B CA 1
ATOM 1591 C C . ALA B 1 58 ? 21.875 1.016 0.892 1 98.62 58 ALA B C 1
ATOM 1593 O O . ALA B 1 58 ? 20.875 1.023 0.18 1 98.62 58 ALA B O 1
ATOM 1594 N N . ASP B 1 59 ? 23.094 0.864 0.414 1 98.62 59 ASP B N 1
ATOM 1595 C CA . ASP B 1 59 ? 23.328 0.696 -1.018 1 98.62 59 ASP B CA 1
ATOM 1596 C C . ASP B 1 59 ? 22.703 -0.604 -1.525 1 98.62 59 ASP B C 1
ATOM 1598 O O . ASP B 1 59 ? 22.125 -0.64 -2.615 1 98.62 59 ASP B O 1
ATOM 1602 N N . GLU B 1 60 ? 22.828 -1.64 -0.766 1 98.31 60 GLU B N 1
ATOM 1603 C CA . GLU B 1 60 ? 22.219 -2.912 -1.139 1 98.31 60 GLU B CA 1
ATOM 1604 C C . GLU B 1 60 ? 20.703 -2.801 -1.19 1 98.31 60 GLU B C 1
ATOM 1606 O O . GLU B 1 60 ? 20.047 -3.418 -2.043 1 98.31 60 GLU B O 1
ATOM 1611 N N . ALA B 1 61 ? 20.156 -2.045 -0.282 1 98.56 61 ALA B N 1
ATOM 1612 C CA . ALA B 1 61 ? 18.719 -1.827 -0.285 1 98.56 61 ALA B CA 1
ATOM 1613 C C . ALA B 1 61 ? 18.266 -1.089 -1.546 1 98.56 61 ALA B C 1
ATOM 1615 O O . ALA B 1 61 ? 17.281 -1.471 -2.186 1 98.56 61 ALA B O 1
ATOM 1616 N N . ARG B 1 62 ? 19 -0.052 -1.907 1 98.44 62 ARG B N 1
ATOM 1617 C CA . ARG B 1 62 ? 18.703 0.704 -3.119 1 98.44 62 ARG B CA 1
ATOM 1618 C C . ARG B 1 62 ? 18.812 -0.179 -4.359 1 98.44 62 ARG B C 1
ATOM 1620 O O . ARG B 1 62 ? 17.969 -0.127 -5.246 1 98.44 62 ARG B O 1
ATOM 1627 N N . GLU B 1 63 ? 19.859 -0.983 -4.379 1 98.19 63 GLU B N 1
ATOM 1628 C CA . GLU B 1 63 ? 20.062 -1.898 -5.496 1 98.19 63 GLU B CA 1
ATOM 1629 C C . GLU B 1 63 ? 18.969 -2.957 -5.559 1 98.19 63 GLU B C 1
ATOM 1631 O O . GLU B 1 63 ? 18.5 -3.311 -6.645 1 98.19 63 GLU B O 1
ATOM 1636 N N . GLY B 1 64 ? 18.656 -3.471 -4.391 1 97.62 64 GLY B N 1
ATOM 1637 C CA . GLY B 1 64 ? 17.578 -4.438 -4.332 1 97.62 64 GLY B CA 1
ATOM 1638 C C . GLY B 1 64 ? 16.266 -3.902 -4.887 1 97.62 64 GLY B C 1
ATOM 1639 O O . GLY B 1 64 ? 15.602 -4.566 -5.688 1 97.62 64 GLY B O 1
ATOM 1640 N N . LEU B 1 65 ? 15.906 -2.721 -4.5 1 98 65 LEU B N 1
ATOM 1641 C CA . LEU B 1 65 ? 14.68 -2.094 -4.988 1 98 65 LEU B CA 1
ATOM 1642 C C . LEU B 1 65 ? 14.75 -1.862 -6.496 1 98 65 LEU B C 1
ATOM 1644 O O . LEU B 1 65 ? 13.781 -2.113 -7.211 1 98 65 LEU B O 1
ATOM 1648 N N . ALA B 1 66 ? 15.875 -1.389 -6.98 1 97.25 66 ALA B N 1
ATOM 1649 C CA . ALA B 1 66 ? 16.078 -1.165 -8.414 1 97.25 66 ALA B CA 1
ATOM 1650 C C . ALA B 1 66 ? 15.938 -2.467 -9.195 1 97.25 66 ALA B C 1
ATOM 1652 O O . ALA B 1 66 ? 15.328 -2.494 -10.266 1 97.25 66 ALA B O 1
ATOM 1653 N N . LEU B 1 67 ? 16.5 -3.52 -8.68 1 96.31 67 LEU B N 1
ATOM 1654 C CA . LEU B 1 67 ? 16.438 -4.824 -9.328 1 96.31 67 LEU B CA 1
ATOM 1655 C C . LEU B 1 67 ? 14.992 -5.324 -9.406 1 96.31 67 LEU B C 1
ATOM 1657 O O . LEU B 1 67 ? 14.562 -5.832 -10.438 1 96.31 67 LEU B O 1
ATOM 1661 N N . LEU B 1 68 ? 14.312 -5.195 -8.328 1 95.94 68 LEU B N 1
ATOM 1662 C CA . LEU B 1 68 ? 12.922 -5.617 -8.289 1 95.94 68 LEU B CA 1
ATOM 1663 C C . LEU B 1 68 ? 12.102 -4.883 -9.344 1 95.94 68 LEU B C 1
ATOM 1665 O O . LEU B 1 68 ? 11.281 -5.492 -10.039 1 95.94 68 LEU B O 1
ATOM 1669 N N . ARG B 1 69 ? 12.305 -3.633 -9.469 1 94.88 69 ARG B N 1
ATOM 1670 C CA . ARG B 1 69 ? 11.578 -2.807 -10.43 1 94.88 69 ARG B CA 1
ATOM 1671 C C . ARG B 1 69 ? 11.938 -3.191 -11.859 1 94.88 69 ARG B C 1
ATOM 1673 O O . ARG B 1 69 ? 11.086 -3.123 -12.758 1 94.88 69 ARG B O 1
ATOM 1680 N N . ALA B 1 70 ? 13.125 -3.617 -12.086 1 94.19 70 ALA B N 1
ATOM 1681 C CA . ALA B 1 70 ? 13.633 -3.9 -13.43 1 94.19 70 ALA B CA 1
ATOM 1682 C C . ALA B 1 70 ? 13.219 -5.297 -13.891 1 94.19 70 ALA B C 1
ATOM 1684 O O . ALA B 1 70 ? 13.016 -5.531 -15.078 1 94.19 70 ALA B O 1
ATOM 1685 N N . LEU B 1 71 ? 13.094 -6.219 -13.016 1 94.19 71 LEU B N 1
ATOM 1686 C CA . LEU B 1 71 ? 12.844 -7.613 -13.352 1 94.19 71 LEU B CA 1
ATOM 1687 C C . LEU B 1 71 ? 11.461 -7.773 -13.992 1 94.19 71 LEU B C 1
ATOM 1689 O O . LEU B 1 71 ? 11.32 -8.461 -15.008 1 94.19 71 LEU B O 1
ATOM 1693 N N . VAL B 1 72 ? 10.453 -7.203 -13.398 1 94.38 72 VAL B N 1
ATOM 1694 C CA . VAL B 1 72 ? 9.102 -7.125 -13.945 1 94.38 72 VAL B CA 1
ATOM 1695 C C . VAL B 1 72 ? 8.562 -5.703 -13.789 1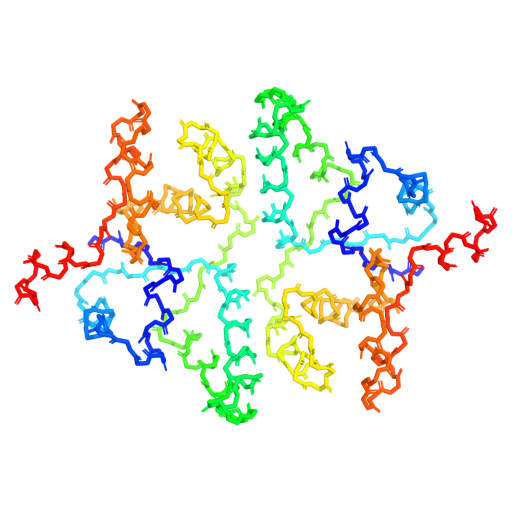 94.38 72 VAL B C 1
ATOM 1697 O O . VAL B 1 72 ? 8.227 -5.277 -12.688 1 94.38 72 VAL B O 1
ATOM 1700 N N . PRO B 1 73 ? 8.531 -5.004 -14.906 1 94.81 73 PRO B N 1
ATOM 1701 C CA . PRO B 1 73 ? 7.988 -3.646 -14.797 1 94.81 73 PRO B CA 1
ATOM 1702 C C . PRO B 1 73 ? 6.574 -3.617 -14.227 1 94.81 73 PRO B C 1
ATOM 1704 O O . PRO B 1 73 ? 5.684 -4.309 -14.727 1 94.81 73 PRO B O 1
ATOM 1707 N N . PRO B 1 74 ? 6.336 -2.857 -13.188 1 96.94 74 PRO B N 1
ATOM 1708 C CA . PRO B 1 74 ? 5.02 -2.822 -12.547 1 96.94 74 PRO B CA 1
ATOM 1709 C C . PRO B 1 74 ? 3.941 -2.221 -13.445 1 96.94 74 PRO B C 1
ATOM 1711 O O . PRO B 1 74 ? 4.215 -1.276 -14.195 1 96.94 74 PRO B O 1
ATOM 1714 N N . THR B 1 75 ? 2.752 -2.693 -13.367 1 97.25 75 THR B N 1
ATOM 1715 C CA . THR B 1 75 ? 1.599 -2.191 -14.109 1 97.25 75 THR B CA 1
ATOM 1716 C C . THR B 1 75 ? 0.847 -1.144 -13.289 1 97.25 75 THR B C 1
ATOM 1718 O O . THR B 1 75 ? 0.502 -1.382 -12.133 1 97.25 75 THR B O 1
ATOM 1721 N N . ALA B 1 76 ? 0.667 0.032 -13.891 1 96.44 76 ALA B N 1
ATOM 1722 C CA . ALA B 1 76 ? -0.099 1.084 -13.227 1 96.44 76 ALA B CA 1
ATOM 1723 C C . ALA B 1 76 ? -1.529 0.631 -12.953 1 96.44 76 ALA B C 1
ATOM 1725 O O . ALA B 1 76 ? -2.16 -0.007 -13.797 1 96.44 76 ALA B O 1
ATOM 1726 N N . THR B 1 77 ? -2.053 1.024 -11.711 1 97.38 77 THR B N 1
ATOM 1727 C CA . THR B 1 77 ? -3.352 0.483 -11.328 1 97.38 77 THR B CA 1
ATOM 1728 C C . THR B 1 77 ? -4.336 1.608 -11.008 1 97.38 77 THR B C 1
ATOM 1730 O O . THR B 1 77 ? -5.484 1.352 -10.656 1 97.38 77 THR B O 1
ATOM 1733 N N . SER B 1 78 ? -4 2.854 -11.156 1 93.56 78 SER B N 1
ATOM 1734 C CA . SER B 1 78 ? -4.801 3.992 -10.711 1 93.56 78 SER B CA 1
ATOM 1735 C C . SER B 1 78 ? -6.152 4.027 -11.414 1 93.56 78 SER B C 1
ATOM 1737 O O . SER B 1 78 ? -7.129 4.539 -10.867 1 93.56 78 SER B O 1
ATOM 1739 N N . ASP B 1 79 ? -6.27 3.412 -12.586 1 92.19 79 ASP B N 1
ATOM 1740 C CA . ASP B 1 79 ? -7.5 3.508 -13.367 1 92.19 79 ASP B CA 1
ATOM 1741 C C . ASP B 1 79 ? -8.305 2.215 -13.281 1 92.19 79 ASP B C 1
ATOM 1743 O O . ASP B 1 79 ? -9.328 2.066 -13.953 1 92.19 79 ASP B O 1
ATOM 1747 N N . LEU B 1 80 ? -7.984 1.273 -12.43 1 94 80 LEU B N 1
ATOM 1748 C CA . LEU B 1 80 ? -8.609 -0.047 -12.438 1 94 80 LEU B CA 1
ATOM 1749 C C . LEU B 1 80 ? -9.617 -0.176 -11.297 1 94 80 LEU B C 1
ATOM 1751 O O . LEU B 1 80 ? -10.352 -1.162 -11.227 1 94 80 LEU B O 1
ATOM 1755 N N . ASP B 1 81 ? -9.82 0.743 -10.453 1 89.5 81 ASP B N 1
ATOM 1756 C CA . ASP B 1 81 ? -10.781 0.723 -9.359 1 89.5 81 ASP B CA 1
ATOM 1757 C C . ASP B 1 81 ? -10.75 -0.613 -8.617 1 89.5 81 ASP B C 1
ATOM 1759 O O . ASP B 1 81 ? -11.781 -1.262 -8.445 1 89.5 81 ASP B O 1
ATOM 1763 N N . LEU B 1 82 ? -9.68 -1.028 -8.125 1 98.25 82 LEU B N 1
ATOM 1764 C CA . LEU B 1 82 ? -9.414 -2.354 -7.582 1 98.25 82 LEU B CA 1
ATOM 1765 C C . LEU B 1 82 ? -9.984 -2.484 -6.172 1 98.25 82 LEU B C 1
ATOM 1767 O O . LEU B 1 82 ? -10.297 -3.588 -5.723 1 98.25 82 LEU B O 1
ATOM 1771 N N . HIS B 1 83 ? -10.141 -1.433 -5.52 1 98.44 83 HIS B N 1
ATOM 1772 C CA . HIS B 1 83 ? -10.289 -1.46 -4.07 1 98.44 83 HIS B CA 1
ATOM 1773 C C . HIS B 1 83 ? -11.672 -1.969 -3.664 1 98.44 83 HIS B C 1
ATOM 1775 O O . HIS B 1 83 ? -11.805 -2.695 -2.676 1 98.44 83 HIS B O 1
ATOM 1781 N N . ASP B 1 84 ? -12.703 -1.632 -4.457 1 98.06 84 ASP B N 1
ATOM 1782 C CA . ASP B 1 84 ? -14.031 -2.164 -4.156 1 98.06 84 ASP B CA 1
ATOM 1783 C C . ASP B 1 84 ? -14.062 -3.68 -4.328 1 98.06 84 ASP B C 1
ATOM 1785 O O . ASP B 1 84 ? -14.625 -4.391 -3.492 1 98.06 84 ASP B O 1
ATOM 1789 N N . VAL B 1 85 ? -13.492 -4.133 -5.395 1 98.44 85 VAL B N 1
ATOM 1790 C CA . VAL B 1 85 ? -13.43 -5.562 -5.68 1 98.44 85 VAL B CA 1
ATOM 1791 C C . VAL B 1 85 ? -12.625 -6.273 -4.598 1 98.44 85 VAL B C 1
ATOM 1793 O O . VAL B 1 85 ? -13.039 -7.312 -4.082 1 98.44 85 VAL B O 1
ATOM 1796 N N . ALA B 1 86 ? -11.5 -5.734 -4.227 1 98.88 86 ALA B N 1
ATOM 1797 C CA . ALA B 1 86 ? -10.656 -6.309 -3.186 1 98.88 86 ALA B CA 1
ATOM 1798 C C . ALA B 1 86 ? -11.398 -6.387 -1.854 1 98.88 86 ALA B C 1
ATOM 1800 O O . ALA B 1 86 ? -11.281 -7.379 -1.128 1 98.88 86 ALA B O 1
ATOM 1801 N N . LEU B 1 87 ? -12.086 -5.312 -1.547 1 98.81 87 LEU B N 1
ATOM 1802 C CA . LEU B 1 87 ? -12.867 -5.293 -0.319 1 98.81 87 LEU B CA 1
ATOM 1803 C C . LEU B 1 87 ? -13.914 -6.406 -0.327 1 98.81 87 LEU B C 1
ATOM 1805 O O . LEU B 1 87 ? -14.039 -7.156 0.644 1 98.81 87 LEU B O 1
ATOM 1809 N N . ASP B 1 88 ? -14.641 -6.574 -1.437 1 98.75 88 ASP B N 1
ATOM 1810 C CA . ASP B 1 88 ? -15.672 -7.605 -1.535 1 98.75 88 ASP B CA 1
ATOM 1811 C C . ASP B 1 88 ? -15.07 -9 -1.389 1 98.75 88 ASP B C 1
ATOM 1813 O O . ASP B 1 88 ? -15.633 -9.859 -0.703 1 98.75 88 ASP B O 1
ATOM 1817 N N . ILE B 1 89 ? -13.992 -9.188 -2.021 1 98.88 89 ILE B N 1
ATOM 1818 C CA . ILE B 1 89 ? -13.328 -10.477 -1.906 1 98.88 89 ILE B CA 1
ATOM 1819 C C . ILE B 1 89 ? -12.883 -10.703 -0.462 1 98.88 89 ILE B C 1
ATOM 1821 O O . ILE B 1 89 ? -13.125 -11.766 0.112 1 98.88 89 ILE B O 1
ATOM 1825 N N . GLY B 1 90 ? -12.195 -9.711 0.126 1 98.88 90 GLY B N 1
ATOM 1826 C CA . GLY B 1 90 ? -11.742 -9.82 1.504 1 98.88 90 GLY B CA 1
ATOM 1827 C C . GLY B 1 90 ? -12.867 -10.117 2.479 1 98.88 90 GLY B C 1
ATOM 1828 O O . GLY B 1 90 ? -12.695 -10.914 3.406 1 98.88 90 GLY B O 1
ATOM 1829 N N . LEU B 1 91 ? -13.992 -9.5 2.279 1 98.81 91 LEU B N 1
ATOM 1830 C CA . LEU B 1 91 ? -15.164 -9.734 3.119 1 98.81 91 LEU B CA 1
ATOM 1831 C C . LEU B 1 91 ? -15.68 -11.164 2.951 1 98.81 91 LEU B C 1
ATOM 1833 O O . LEU B 1 91 ? -16.047 -11.812 3.932 1 98.81 91 LEU B O 1
ATOM 1837 N N . ALA B 1 92 ? -15.703 -11.633 1.743 1 98.69 92 ALA B N 1
ATOM 1838 C CA . ALA B 1 92 ? -16.234 -12.961 1.443 1 98.69 92 ALA B CA 1
ATOM 1839 C C . ALA B 1 92 ? -15.367 -14.055 2.062 1 98.69 92 ALA B C 1
ATOM 1841 O O . ALA B 1 92 ? -15.883 -15.062 2.553 1 98.69 92 ALA B O 1
ATOM 1842 N N . VAL B 1 93 ? -14.055 -13.867 2.129 1 98.56 93 VAL B N 1
ATOM 1843 C CA . VAL B 1 93 ? -13.18 -14.953 2.539 1 98.56 93 VAL B CA 1
ATOM 1844 C C . VAL B 1 93 ? -12.539 -14.625 3.887 1 98.56 93 VAL B C 1
ATOM 1846 O O . VAL B 1 93 ? -11.773 -15.422 4.426 1 98.56 93 VAL B O 1
ATOM 1849 N N . ASN B 1 94 ? -12.781 -13.453 4.406 1 97.81 94 ASN B N 1
ATOM 1850 C CA . ASN B 1 94 ? -12.242 -12.953 5.668 1 97.81 94 ASN B CA 1
ATOM 1851 C C . ASN B 1 94 ? -10.711 -12.906 5.645 1 97.81 94 ASN B C 1
ATOM 1853 O O . ASN B 1 94 ? -10.062 -13.492 6.512 1 97.81 94 ASN B O 1
ATOM 1857 N N . HIS B 1 95 ? -10.242 -12.172 4.746 1 98.56 95 HIS B N 1
ATOM 1858 C CA . HIS B 1 95 ? -8.805 -12 4.574 1 98.56 95 HIS B CA 1
ATOM 1859 C C . HIS B 1 95 ? -8.453 -10.555 4.242 1 98.56 95 HIS B C 1
ATOM 1861 O O . HIS B 1 95 ? -9.227 -9.859 3.582 1 98.56 95 HIS B O 1
ATOM 1867 N N . SER B 1 96 ? -7.336 -10.125 4.617 1 98.31 96 SER B N 1
ATOM 1868 C CA . SER B 1 96 ? -6.879 -8.742 4.469 1 98.31 96 SER B CA 1
ATOM 1869 C C . SER B 1 96 ? -6.953 -8.289 3.016 1 98.31 96 SER B C 1
ATOM 1871 O O . SER B 1 96 ? -6.602 -9.047 2.105 1 98.31 96 SER B O 1
ATOM 1873 N N . THR B 1 97 ? -7.371 -7.027 2.838 1 98.62 97 THR B N 1
ATOM 1874 C CA . THR B 1 97 ? -7.488 -6.508 1.481 1 98.62 97 THR B CA 1
ATOM 1875 C C . THR B 1 97 ? -6.109 -6.234 0.888 1 98.62 97 THR B C 1
ATOM 1877 O O . THR B 1 97 ? -5.969 -6.09 -0.329 1 98.62 97 THR B O 1
ATOM 1880 N N . TYR B 1 98 ? -5.059 -6.102 1.722 1 97.62 98 TYR B N 1
ATOM 1881 C CA . TYR B 1 98 ? -3.697 -6.02 1.201 1 97.62 98 TYR B CA 1
ATOM 1882 C C . TYR B 1 98 ? -3.402 -7.18 0.258 1 97.62 98 TYR B C 1
ATOM 1884 O O . TYR B 1 98 ? -2.756 -6.996 -0.776 1 97.62 98 TYR B O 1
ATOM 1892 N N . ASP B 1 99 ? -3.893 -8.289 0.624 1 98.31 99 ASP B N 1
ATOM 1893 C CA . ASP B 1 99 ? -3.643 -9.492 -0.166 1 98.31 99 ASP B CA 1
ATOM 1894 C C . ASP B 1 99 ? -4.664 -9.633 -1.292 1 98.31 99 ASP B C 1
ATOM 1896 O O . ASP B 1 99 ? -4.305 -9.938 -2.43 1 98.31 99 ASP B O 1
ATOM 1900 N N . THR B 1 100 ? -5.926 -9.398 -0.967 1 98.81 100 THR B N 1
ATOM 1901 C CA . THR B 1 100 ? -6.961 -9.625 -1.969 1 98.81 100 THR B CA 1
ATOM 1902 C C . THR B 1 100 ? -6.887 -8.578 -3.074 1 98.81 100 THR B C 1
ATOM 1904 O O . THR B 1 100 ? -7.477 -8.75 -4.141 1 98.81 100 THR B O 1
ATOM 1907 N N . LEU B 1 101 ? -6.199 -7.5 -2.863 1 98.81 101 LEU B N 1
ATOM 1908 C CA . LEU B 1 101 ? -5.934 -6.527 -3.92 1 98.81 101 LEU B CA 1
ATOM 1909 C C . LEU B 1 101 ? -5.246 -7.191 -5.109 1 98.81 101 LEU B C 1
ATOM 1911 O O . LEU B 1 101 ? -5.5 -6.832 -6.258 1 98.81 101 LEU B O 1
ATOM 1915 N N . TYR B 1 102 ? -4.348 -8.125 -4.863 1 98.81 102 TYR B N 1
ATOM 1916 C CA . TYR B 1 102 ? -3.676 -8.852 -5.941 1 98.81 102 TYR B CA 1
ATOM 1917 C C . TYR B 1 102 ? -4.676 -9.648 -6.766 1 98.81 102 TYR B C 1
ATOM 1919 O O . TYR B 1 102 ? -4.539 -9.758 -7.984 1 98.81 102 TYR B O 1
ATOM 1927 N N . VAL B 1 103 ? -5.668 -10.203 -6.105 1 98.81 103 VAL B N 1
ATOM 1928 C CA . VAL B 1 103 ? -6.707 -10.961 -6.801 1 98.81 103 VAL B CA 1
ATOM 1929 C C . VAL B 1 103 ? -7.559 -10.016 -7.641 1 98.81 103 VAL B C 1
ATOM 1931 O O . VAL B 1 103 ? -7.844 -10.297 -8.805 1 98.81 103 VAL B O 1
ATOM 1934 N N . ALA B 1 104 ? -7.934 -8.898 -7.047 1 98.81 104 ALA B N 1
ATOM 1935 C CA . ALA B 1 104 ? -8.68 -7.891 -7.797 1 98.81 104 ALA B CA 1
ATOM 1936 C C . ALA B 1 104 ? -7.906 -7.453 -9.039 1 98.81 104 ALA B C 1
ATOM 1938 O O . ALA B 1 104 ? -8.492 -7.293 -10.117 1 98.81 104 ALA B O 1
ATOM 1939 N N . PHE B 1 105 ? -6.645 -7.27 -8.898 1 98.81 105 PHE B N 1
ATOM 1940 C CA . PHE B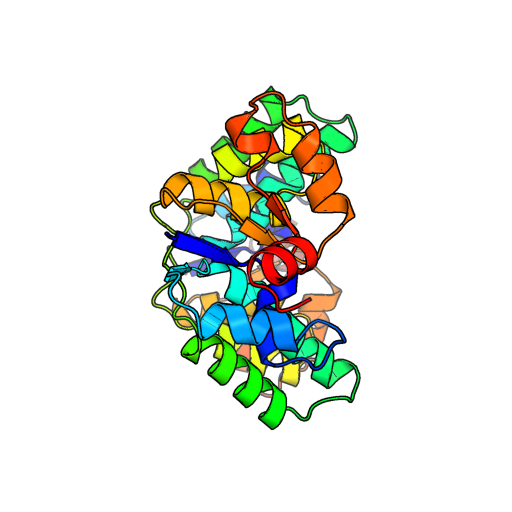 1 105 ? -5.785 -6.895 -10.016 1 98.81 105 PHE B CA 1
ATOM 1941 C C . PHE B 1 105 ? -5.762 -7.988 -11.07 1 98.81 105 PHE B C 1
ATOM 1943 O O . PHE B 1 105 ? -5.867 -7.707 -12.266 1 98.81 105 PHE B O 1
ATOM 1950 N N . ALA B 1 106 ? -5.605 -9.242 -10.656 1 98.75 106 ALA B N 1
ATOM 1951 C CA . ALA B 1 106 ? -5.605 -10.367 -11.594 1 98.75 106 ALA B CA 1
ATOM 1952 C C . ALA B 1 106 ? -6.906 -10.406 -12.398 1 98.75 106 ALA B C 1
ATOM 1954 O O . ALA B 1 106 ? -6.883 -10.594 -13.617 1 98.75 106 ALA B O 1
ATOM 1955 N N . VAL B 1 107 ? -8 -10.211 -11.727 1 98.5 107 VAL B N 1
ATOM 1956 C CA . VAL B 1 107 ? -9.305 -10.195 -12.375 1 98.5 107 VAL B CA 1
ATOM 1957 C C . VAL B 1 107 ? -9.359 -9.062 -13.398 1 98.5 107 VAL B C 1
ATOM 1959 O O . VAL B 1 107 ? -9.758 -9.273 -14.547 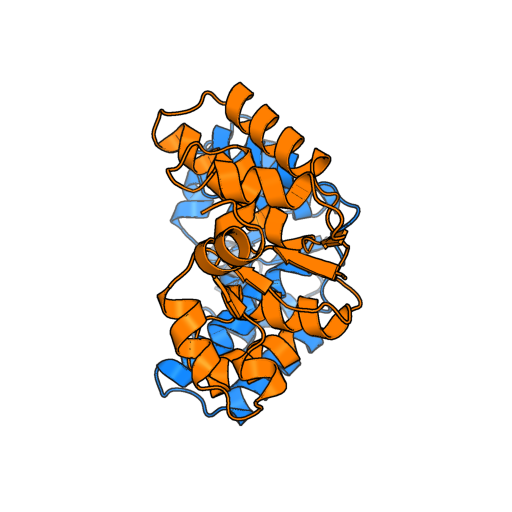1 98.5 107 VAL B O 1
ATOM 1962 N N . ALA B 1 108 ? -8.961 -7.883 -13.047 1 98.38 108 ALA B N 1
ATOM 1963 C CA . ALA B 1 108 ? -8.992 -6.711 -13.914 1 98.38 108 ALA B CA 1
ATOM 1964 C C . ALA B 1 108 ? -8.141 -6.934 -15.164 1 98.38 108 ALA B C 1
ATOM 1966 O O . ALA B 1 108 ? -8.477 -6.449 -16.25 1 98.38 108 ALA B O 1
ATOM 1967 N N . MET B 1 109 ? -7.055 -7.645 -15.008 1 98.06 109 MET B N 1
ATOM 1968 C CA . MET B 1 109 ? -6.102 -7.836 -16.094 1 98.06 109 MET B CA 1
ATOM 1969 C C . MET B 1 109 ? -6.465 -9.062 -16.922 1 98.06 109 MET B C 1
ATOM 1971 O O . MET B 1 109 ? -5.824 -9.344 -17.938 1 98.06 109 MET B O 1
ATOM 1975 N N . GLY B 1 110 ? -7.469 -9.789 -16.5 1 97.62 110 GLY B N 1
ATOM 1976 C CA . GLY B 1 110 ? -7.809 -11.031 -17.172 1 97.62 110 GLY B CA 1
ATOM 1977 C C . GLY B 1 110 ? -6.742 -12.102 -17.031 1 97.62 110 GLY B C 1
ATOM 1978 O O . GLY B 1 110 ? -6.523 -12.898 -17.953 1 97.62 110 GLY B O 1
ATOM 1979 N N . ALA B 1 111 ? -6.02 -12.047 -15.945 1 98.19 111 ALA B N 1
ATOM 1980 C CA . ALA B 1 111 ? -4.961 -13.016 -15.695 1 98.19 111 ALA B CA 1
ATOM 1981 C C . ALA B 1 111 ? -5.539 -14.375 -15.297 1 98.19 111 ALA B C 1
ATOM 1983 O O . ALA B 1 111 ? -6.68 -14.453 -14.836 1 98.19 111 ALA B O 1
ATOM 1984 N N . ARG B 1 112 ? -4.738 -15.391 -15.406 1 96.94 112 ARG B N 1
ATOM 1985 C CA . ARG B 1 112 ? -5.125 -16.75 -15.039 1 96.94 112 ARG B CA 1
ATOM 1986 C C . ARG B 1 112 ? -5.25 -16.891 -13.523 1 96.94 112 ARG B C 1
ATOM 1988 O O . ARG B 1 112 ? -6.105 -17.641 -13.039 1 96.94 112 ARG B O 1
ATOM 1995 N N . GLY B 1 113 ? -4.387 -16.234 -12.82 1 98.12 113 GLY B N 1
ATOM 1996 C CA . GLY B 1 113 ? -4.387 -16.328 -11.367 1 98.12 113 GLY B CA 1
ATOM 1997 C C . GLY B 1 113 ? -3.271 -15.539 -10.719 1 98.12 113 GLY B C 1
ATOM 1998 O O . GLY B 1 113 ? -2.559 -14.789 -11.391 1 98.12 113 GLY B O 1
ATOM 1999 N N . VAL B 1 114 ? -3.236 -15.711 -9.445 1 98.69 114 VAL B N 1
ATOM 2000 C CA . VAL B 1 114 ? -2.205 -15.086 -8.617 1 98.69 114 VAL B CA 1
ATOM 2001 C C . VAL B 1 114 ? -1.301 -16.156 -8.023 1 98.69 114 VAL B C 1
ATOM 2003 O O . VAL B 1 114 ? -1.768 -17.031 -7.285 1 98.69 114 VAL B O 1
ATOM 2006 N N . VAL B 1 115 ? -0.047 -16.094 -8.359 1 98.06 115 VAL B N 1
ATOM 2007 C CA . VAL B 1 115 ? 0.923 -16.969 -7.711 1 98.06 115 VAL B CA 1
ATOM 2008 C C . VAL B 1 115 ? 1.375 -16.344 -6.391 1 98.06 115 VAL B C 1
ATOM 2010 O O . VAL B 1 115 ? 1.821 -15.195 -6.359 1 98.06 115 VAL B O 1
ATOM 2013 N N . ALA B 1 116 ? 1.258 -17.078 -5.324 1 98.06 116 ALA B N 1
ATOM 2014 C CA . ALA B 1 116 ? 1.573 -16.578 -3.99 1 98.06 116 ALA B CA 1
ATOM 2015 C C . ALA B 1 116 ? 2.258 -17.656 -3.148 1 98.06 116 ALA B C 1
ATOM 2017 O O . ALA B 1 116 ? 2.156 -18.844 -3.447 1 98.06 116 ALA B O 1
ATOM 2018 N N . ALA B 1 117 ? 3.084 -17.219 -2.186 1 96.31 117 ALA B N 1
ATOM 2019 C CA . ALA B 1 117 ? 3.699 -18.094 -1.192 1 96.31 117 ALA B CA 1
ATOM 2020 C C . ALA B 1 117 ? 3.117 -17.859 0.195 1 96.31 117 ALA B C 1
ATOM 2022 O O . ALA B 1 117 ? 3.848 -17.531 1.133 1 96.31 117 ALA B O 1
ATOM 2023 N N . ASP B 1 118 ? 1.915 -17.766 0.329 1 94.75 118 ASP B N 1
ATOM 2024 C CA . ASP B 1 118 ? 1.153 -17.547 1.554 1 94.75 118 ASP B CA 1
ATOM 2025 C C . ASP B 1 118 ? 0.063 -18.594 1.725 1 94.75 118 ASP B C 1
ATOM 2027 O O . ASP B 1 118 ? -1.007 -18.5 1.121 1 94.75 118 ASP B O 1
ATOM 2031 N N . GLY B 1 119 ? 0.328 -19.562 2.6 1 94.25 119 GLY B N 1
ATOM 2032 C CA . GLY B 1 119 ? -0.578 -20.688 2.826 1 94.25 119 GLY B CA 1
ATOM 2033 C C . GLY B 1 119 ? -1.94 -20.25 3.334 1 94.25 119 GLY B C 1
ATOM 2034 O O . GLY B 1 119 ? -2.969 -20.625 2.771 1 94.25 119 GLY B O 1
ATOM 2035 N N . PRO B 1 120 ? -1.983 -19.469 4.367 1 97.12 120 PRO B N 1
ATOM 2036 C CA . PRO B 1 120 ? -3.26 -18.984 4.891 1 97.12 120 PRO B CA 1
ATOM 2037 C C . PRO B 1 120 ? -4.082 -18.234 3.844 1 97.12 120 PRO B C 1
ATOM 2039 O O . PRO B 1 120 ? -5.301 -18.422 3.76 1 97.12 120 PRO B O 1
ATOM 2042 N N . PHE B 1 121 ? -3.504 -17.438 3.016 1 97.94 121 PHE B N 1
ATOM 2043 C CA . PHE B 1 121 ? -4.199 -16.719 1.959 1 97.94 121 PHE B CA 1
ATOM 2044 C C . PHE B 1 121 ? -4.82 -17.688 0.958 1 97.94 121 PHE B C 1
ATOM 2046 O O . PHE B 1 121 ? -5.988 -17.531 0.586 1 97.94 121 PHE B O 1
ATOM 2053 N N . ALA B 1 122 ? -4.062 -18.641 0.536 1 96.94 122 ALA B N 1
ATOM 2054 C CA . ALA B 1 122 ? -4.582 -19.641 -0.398 1 96.94 122 ALA B CA 1
ATOM 2055 C C . ALA B 1 122 ? -5.777 -20.375 0.199 1 96.94 122 ALA B C 1
ATOM 2057 O O . ALA B 1 122 ? -6.793 -20.578 -0.473 1 96.94 122 ALA B O 1
ATOM 2058 N N . ARG B 1 123 ? -5.637 -20.781 1.446 1 97.56 123 ARG B N 1
ATOM 2059 C CA . ARG B 1 123 ? -6.711 -21.5 2.127 1 97.56 123 ARG B CA 1
ATOM 2060 C C . ARG B 1 123 ? -7.969 -20.641 2.209 1 97.56 123 ARG B C 1
ATOM 2062 O O . ARG B 1 123 ? -9.07 -21.109 1.915 1 97.56 123 ARG B O 1
ATOM 2069 N N . ASP B 1 124 ? -7.84 -19.422 2.604 1 98.31 124 ASP B N 1
ATOM 2070 C CA . ASP B 1 124 ? -8.977 -18.516 2.748 1 98.31 124 ASP B CA 1
ATOM 2071 C C . ASP B 1 124 ? -9.664 -18.266 1.405 1 98.31 124 ASP B C 1
ATOM 2073 O O . ASP B 1 124 ? -10.891 -18.266 1.322 1 98.31 124 ASP B O 1
ATOM 2077 N N . MET B 1 125 ? -8.859 -18.094 0.354 1 98.44 125 MET B N 1
ATOM 2078 C CA . MET B 1 125 ? -9.422 -17.875 -0.974 1 98.44 125 MET B CA 1
ATOM 2079 C C . MET B 1 125 ? -10.266 -19.062 -1.414 1 98.44 125 MET B C 1
ATOM 2081 O O . MET B 1 125 ? -11.258 -18.891 -2.125 1 98.44 125 MET B O 1
ATOM 2085 N N . GLY B 1 126 ? -9.828 -20.234 -0.972 1 98.12 126 GLY B N 1
ATOM 2086 C CA . GLY B 1 126 ? -10.578 -21.438 -1.305 1 98.12 126 GLY B CA 1
ATOM 2087 C C . GLY B 1 126 ? -12.008 -21.406 -0.802 1 98.12 126 GLY B C 1
ATOM 2088 O O . GLY B 1 126 ? -12.867 -22.141 -1.291 1 98.12 126 GLY B O 1
ATOM 2089 N N . ARG B 1 127 ? -12.32 -20.531 0.072 1 97.94 127 ARG B N 1
ATOM 2090 C CA . ARG B 1 127 ? -13.641 -20.453 0.684 1 97.94 127 ARG B CA 1
ATOM 2091 C C . ARG B 1 127 ? -14.523 -19.453 -0.059 1 97.94 127 ARG B C 1
ATOM 2093 O O . ARG B 1 127 ? -15.688 -19.266 0.303 1 97.94 127 ARG B O 1
ATOM 2100 N N . HIS B 1 128 ? -14.016 -18.797 -1.034 1 98.69 128 HIS B N 1
ATOM 2101 C CA . HIS B 1 128 ? -14.836 -17.844 -1.765 1 98.69 128 HIS B CA 1
ATOM 2102 C C . HIS B 1 128 ? -16.031 -18.516 -2.42 1 98.69 128 HIS B C 1
ATOM 2104 O O . HIS B 1 128 ? -15.898 -19.609 -2.973 1 98.69 128 HIS B O 1
ATOM 2110 N N . PRO B 1 129 ? -17.203 -17.891 -2.424 1 98.19 129 PRO B N 1
ATOM 2111 C CA . PRO B 1 129 ? -18.406 -18.531 -2.979 1 98.19 129 PRO B CA 1
ATOM 2112 C C . PRO B 1 129 ? -18.359 -18.641 -4.5 1 98.19 129 PRO B C 1
ATOM 2114 O O . PRO B 1 129 ? -19.016 -19.5 -5.078 1 98.19 129 PRO B O 1
ATOM 2117 N N . ASP B 1 130 ? -17.703 -17.75 -5.16 1 98.31 130 ASP B N 1
ATOM 2118 C CA . ASP B 1 130 ? -17.484 -17.828 -6.602 1 98.31 130 ASP B CA 1
ATOM 2119 C C . ASP B 1 130 ? -16.344 -18.781 -6.938 1 98.31 130 ASP B C 1
ATOM 2121 O O . ASP B 1 130 ? -15.18 -18.484 -6.633 1 98.31 130 ASP B O 1
ATOM 2125 N N . PRO B 1 131 ? -16.641 -19.875 -7.605 1 97.62 131 PRO B N 1
ATOM 2126 C CA . PRO B 1 131 ? -15.594 -20.859 -7.895 1 97.62 131 PRO B CA 1
ATOM 2127 C C . PRO B 1 131 ? -14.445 -20.281 -8.719 1 97.62 131 PRO B C 1
ATOM 2129 O O . PRO B 1 131 ? -13.297 -20.703 -8.57 1 97.62 131 PRO B O 1
ATOM 2132 N N . ALA B 1 132 ? -14.719 -19.344 -9.57 1 97.56 132 ALA B N 1
ATOM 2133 C CA . ALA B 1 132 ? -13.672 -18.719 -10.375 1 97.56 132 ALA B CA 1
ATOM 2134 C C . ALA B 1 132 ? -12.664 -17.984 -9.492 1 97.56 132 ALA B C 1
ATOM 2136 O O . ALA B 1 132 ? -11.461 -18 -9.766 1 97.56 132 ALA B O 1
ATOM 2137 N N . LEU B 1 133 ? -13.156 -17.359 -8.453 1 98.44 133 LEU B N 1
ATOM 2138 C CA . LEU B 1 133 ? -12.273 -16.656 -7.52 1 98.44 133 LEU B CA 1
ATOM 2139 C C . LEU B 1 133 ? -11.641 -17.625 -6.539 1 98.44 133 LEU B C 1
ATOM 2141 O O . LEU B 1 133 ? -10.477 -17.469 -6.156 1 98.44 133 LEU B O 1
ATOM 2145 N N . ALA B 1 134 ? -12.375 -18.656 -6.164 1 98.31 134 ALA B N 1
ATOM 2146 C CA . ALA B 1 134 ? -11.898 -19.625 -5.176 1 98.31 134 ALA B CA 1
ATOM 2147 C C . ALA B 1 134 ? -10.641 -20.328 -5.664 1 98.31 134 ALA B C 1
ATOM 2149 O O . ALA B 1 134 ? -9.828 -20.797 -4.859 1 98.31 134 ALA B O 1
ATOM 2150 N N . THR B 1 135 ? -10.438 -20.438 -6.98 1 97.19 135 THR B N 1
ATOM 2151 C CA . THR B 1 135 ? -9.328 -21.188 -7.539 1 97.19 135 THR B CA 1
ATOM 2152 C C . THR B 1 135 ? -8.273 -20.25 -8.125 1 97.19 135 THR B C 1
ATOM 2154 O O . THR B 1 135 ? -7.391 -20.688 -8.867 1 97.19 135 THR B O 1
ATOM 2157 N N . MET B 1 136 ? -8.414 -18.969 -7.859 1 97.5 136 MET B N 1
ATOM 2158 C CA . MET B 1 136 ? -7.582 -17.953 -8.5 1 97.5 136 MET B CA 1
ATOM 2159 C C . MET B 1 136 ? -6.18 -17.953 -7.906 1 97.5 136 MET B C 1
ATOM 2161 O O . MET B 1 136 ? -5.227 -17.516 -8.555 1 97.5 136 MET B O 1
ATOM 2165 N N . LEU B 1 137 ? -6.008 -18.344 -6.648 1 98.38 137 LEU B N 1
ATOM 2166 C CA . LEU B 1 137 ? -4.688 -18.375 -6.027 1 98.38 137 LEU B CA 1
ATOM 2167 C C . LEU B 1 137 ? -3.957 -19.672 -6.355 1 98.38 137 LEU B C 1
ATOM 2169 O O . LEU B 1 137 ? -4.527 -20.75 -6.234 1 98.38 137 LEU B O 1
ATOM 2173 N N . ILE B 1 138 ? -2.809 -19.562 -6.789 1 97.19 138 ILE B N 1
ATOM 2174 C CA . ILE B 1 138 ? -1.938 -20.672 -7.145 1 97.19 138 ILE B CA 1
ATOM 2175 C C . ILE B 1 138 ? -0.714 -20.688 -6.23 1 97.19 138 ILE B C 1
ATOM 2177 O O . ILE B 1 138 ? 0.176 -19.844 -6.363 1 97.19 138 ILE B O 1
ATOM 2181 N N . PRO B 1 139 ? -0.689 -21.625 -5.301 1 97.12 139 PRO B N 1
ATOM 2182 C CA . PRO B 1 139 ? 0.52 -21.688 -4.477 1 97.12 139 PRO B CA 1
ATOM 2183 C C . PRO B 1 139 ? 1.788 -21.891 -5.301 1 97.12 139 PRO B C 1
ATOM 2185 O O . PRO B 1 139 ? 1.781 -22.656 -6.277 1 97.12 139 PRO B O 1
ATOM 2188 N N . LEU B 1 140 ? 2.834 -21.156 -4.914 1 96.62 140 LEU B N 1
ATOM 2189 C CA . LEU B 1 140 ? 4.086 -21.188 -5.664 1 96.62 140 LEU B CA 1
ATOM 2190 C C . LEU B 1 140 ? 4.578 -22.625 -5.828 1 96.62 140 LEU B C 1
ATOM 2192 O O . LEU B 1 140 ? 5.023 -23.016 -6.91 1 96.62 140 LEU B O 1
ATOM 2196 N N . ALA B 1 141 ? 4.543 -23.406 -4.785 1 94.44 141 ALA B N 1
ATOM 2197 C CA . ALA B 1 141 ? 4.984 -24.797 -4.824 1 94.44 141 ALA B CA 1
ATOM 2198 C C . ALA B 1 141 ? 4.188 -25.594 -5.852 1 94.44 141 ALA B C 1
ATOM 2200 O O . ALA B 1 141 ? 4.75 -26.406 -6.586 1 94.44 141 ALA B O 1
ATOM 2201 N N . GLU B 1 142 ? 2.906 -25.359 -5.852 1 94.44 142 GLU B N 1
ATOM 2202 C CA . GLU B 1 142 ? 2.043 -26.047 -6.812 1 94.44 142 GLU B CA 1
ATOM 2203 C C . GLU B 1 142 ? 2.354 -25.609 -8.242 1 94.44 142 GLU B C 1
ATOM 2205 O O . GLU B 1 142 ? 2.357 -26.438 -9.156 1 94.44 142 GLU B O 1
ATOM 2210 N N . TRP B 1 143 ? 2.539 -24.344 -8.461 1 94.31 143 TRP B N 1
ATOM 2211 C CA . TRP B 1 143 ? 2.949 -23.844 -9.773 1 94.31 143 TRP B CA 1
ATOM 2212 C C . TRP B 1 143 ? 4.227 -24.547 -10.234 1 94.31 143 TRP B C 1
ATOM 2214 O O . TRP B 1 143 ? 4.301 -25.031 -11.367 1 94.31 143 TRP B O 1
ATOM 2224 N N . GLY B 1 144 ? 5.262 -24.547 -9.367 1 93.19 144 GLY B N 1
ATOM 2225 C CA . GLY B 1 144 ? 6.52 -25.219 -9.68 1 93.19 144 GLY B CA 1
ATOM 2226 C C . GLY B 1 144 ? 6.355 -26.672 -10.039 1 93.19 144 GLY B C 1
ATOM 2227 O O . GLY B 1 144 ? 7.004 -27.172 -10.961 1 93.19 144 GLY B O 1
ATOM 2228 N N . GLN B 1 145 ? 5.504 -27.391 -9.281 1 90.56 145 GLN B N 1
ATOM 2229 C CA . GLN B 1 145 ? 5.23 -28.797 -9.547 1 90.56 145 GLN B CA 1
ATOM 2230 C C . GLN B 1 145 ? 4.648 -28.984 -10.945 1 90.56 145 GLN B C 1
ATOM 2232 O O . GLN B 1 145 ? 5.023 -29.922 -11.648 1 90.56 145 GLN B O 1
ATOM 2237 N N . GLY B 1 146 ? 3.768 -28.109 -11.273 1 87.5 146 GLY B N 1
ATOM 2238 C CA . GLY B 1 146 ? 3.154 -28.188 -12.586 1 87.5 146 GLY B CA 1
ATOM 2239 C C . GLY B 1 146 ? 4.145 -28 -13.719 1 87.5 146 GLY B C 1
ATOM 2240 O O . GLY B 1 146 ? 3.889 -28.422 -14.852 1 87.5 146 GLY B O 1
ATOM 2241 N N . ARG B 1 147 ? 5.301 -27.516 -13.445 1 87.94 147 ARG B N 1
ATOM 2242 C CA . ARG B 1 147 ? 6.32 -27.25 -14.461 1 87.94 147 ARG B CA 1
ATOM 2243 C C . ARG B 1 147 ? 7.48 -28.219 -14.336 1 87.94 147 ARG B C 1
ATOM 2245 O O . ARG B 1 147 ? 8.477 -28.109 -15.055 1 87.94 147 ARG B O 1
ATOM 2252 N N . GLY B 1 148 ? 7.355 -29.078 -13.312 1 87.19 148 GLY B N 1
ATOM 2253 C CA . GLY B 1 148 ? 8.414 -30.047 -13.086 1 87.19 148 GLY B CA 1
ATOM 2254 C C . GLY B 1 148 ? 9.617 -29.469 -12.367 1 87.19 148 GLY B C 1
ATOM 2255 O O . GLY B 1 148 ? 10.734 -29.953 -12.531 1 87.19 148 GLY B O 1
ATOM 2256 N N . LEU B 1 149 ? 9.398 -28.422 -11.672 1 82.5 149 LEU B N 1
ATOM 2257 C CA . LEU B 1 149 ? 10.492 -27.734 -11 1 82.5 149 LEU B CA 1
ATOM 2258 C C . LEU B 1 149 ? 10.523 -28.078 -9.516 1 82.5 149 LEU B C 1
ATOM 2260 O O . LEU B 1 149 ? 11.461 -27.703 -8.805 1 82.5 149 LEU B O 1
ATOM 2264 N N . ALA B 1 150 ? 9.492 -28.656 -9.031 1 68.56 150 ALA B N 1
ATOM 2265 C CA . ALA B 1 150 ? 9.398 -29.062 -7.633 1 68.56 150 ALA B CA 1
ATOM 2266 C C . ALA B 1 150 ? 8.992 -30.531 -7.516 1 68.56 150 ALA B C 1
ATOM 2268 O O . ALA B 1 150 ? 8.359 -31.078 -8.422 1 68.56 150 ALA B O 1
#

pLDDT: mean 96.06, std 4.04, range [68.56, 98.88]

Organism: NCBI:txid207340

InterPro domains:
  IPR002716 PIN domain [PF01850] (4-122)
  IPR029060 PIN-like domain superfamily [SSF88723] (1-123)
  IPR044153 VapC3-like, PIN domain [cd09873] (4-123)
  IPR051619 Type II TA system ribonuclease PINc/VapC [PTHR35901] (1-111)

Foldseek 3Di:
DEEEEALQLLLLCLDPDPLSVLSVVVLVDPYHYAYAPCSLVVLLVVLVVCVVVVNDDPVSSVVSSVVSCPSHPHDYCPPQPQQVVLVVLCVQLVHDSSVSSSVSVCVSVVHQAYEHQDPVVLVSQCRHPDNSRNNRYDYSVNVCVVVVND/DEEEEALQLLLLCLDPDPLSVLSVVVLVDPYHYAYAPCSLVVLLVVLVVCVVVVNDDPVSSVVSSVVSCPSHPHDYCPPQPQQVVLVVLCVQLVHDSSVSSSVSVCVSVVHQAYEHQDPVVLVSQCRHPDNSSNNRYDYSVNVCVVVVND

Secondary structure (DSSP, 8-state):
-EEEE-HHHHGGGTS--TTHHHHHHHHHSSSEEE-BTTHHHHHHHHHHHHHHTTSS-HHHHHHHHHHHHHHSPPBP-TTS-HHHHHHHHHHHHT--HHHHHHHHHHHHHT-SEEEE--HHHHHHHTT-SSHHHHT-EEEHHHHHHHTT--/-EEEE-HHHHGGGTS--TTHHHHHHHHHSSSEEE-BTTHHHHHHHHHHHHHHTTSS-HHHHHHHHHHHHHHSPPBP-TTS-HHHHHHHHHHHHT--HHHHHHHHHHHHHT-SEEEE--HHHHHHHTT-SSHHHHT-EEEHHHHHHHTT--

Solvent-accessible surface area (backbone atoms only — not comparable to full-atom values): 15783 Å² total; per-residue (Å²): 103,40,34,26,48,34,64,68,30,57,51,28,71,76,39,94,50,96,65,19,68,53,42,47,46,52,75,69,46,87,44,46,69,42,34,54,42,72,50,48,54,54,48,32,27,52,32,49,47,36,34,76,71,66,76,34,50,71,67,50,24,53,49,46,47,53,48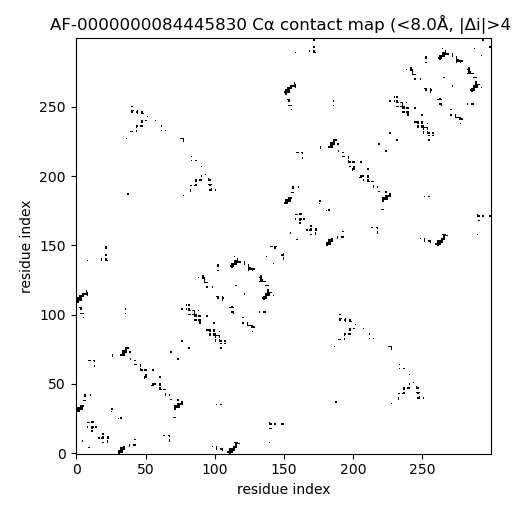,55,50,64,76,50,65,54,39,76,56,81,87,64,68,37,51,65,52,5,35,54,50,14,63,62,34,70,44,62,24,76,59,29,35,52,51,28,47,18,59,76,69,67,32,72,23,30,35,29,64,48,70,69,60,45,56,32,37,52,58,30,88,51,65,76,60,21,63,23,56,38,48,44,66,58,55,26,38,76,71,68,72,94,104,39,33,25,49,33,64,67,30,57,51,27,70,75,39,92,51,95,65,21,66,51,42,49,46,52,76,68,46,87,44,47,69,42,34,56,42,69,51,47,53,54,48,31,28,52,33,49,45,34,34,75,71,66,76,35,51,72,68,50,24,54,48,47,47,53,48,55,48,64,75,48,66,55,38,77,56,81,88,62,69,39,51,64,52,4,36,53,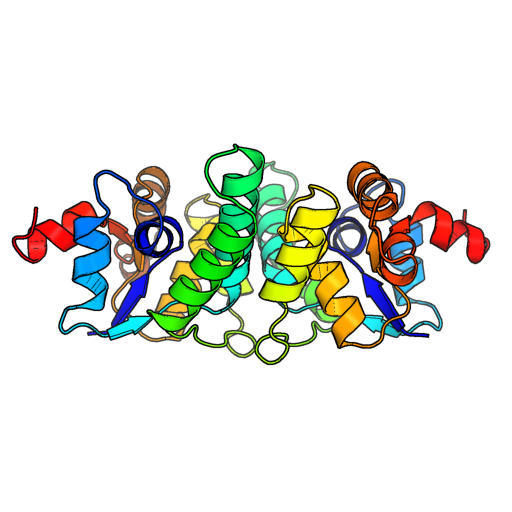50,14,64,62,33,71,45,61,24,75,60,29,35,51,52,29,47,18,60,75,69,67,31,73,23,30,34,31,64,47,69,71,58,46,57,32,36,51,58,29,87,50,65,75,61,20,63,22,56,37,47,46,67,57,55,26,39,76,71,68,72,91

Radius of gyration: 19.69 Å; Cα contacts (8 Å, |Δi|>4): 518; chains: 2; bounding box: 46×58×41 Å